Protein AF-A0A0F8WXL2-F1 (afdb_monomer_lite)

Foldseek 3Di:
DDVVVVVCVLPVVDPDLQQQQLWDDDPPPWFDPQADSVLSSSQSSVLVVVQVVDDADDAADAQPQDLVNLLVLQLLQLDPLSVVVNQVVVSVRLEHEAEAARDPRNSGDAWTWDADPRGTYIYGRCPPFWSLSVQLRVQLVSQCSNPPVVVPPSSRNPCPVPDDPVVVVVSSVSSNVSSCCSNQNPVLCVPQPCVVDPDLVSLVVSCVVSSHQSLNSQSVSCVVVVPVVPPVVRGVVHGNCVSVVVHDDDD

InterPro domains:
  IPR010359 IrrE N-terminal-like domain [PF06114] (99-216)

pLDDT: mean 78.63, std 20.95, range [30.41, 98.62]

Sequence (251 aa):
HNKTELLKTFFSSIGSPAEIVGMTRKSNYRSSPLTDRHALAAWATCVFKKAKKVKISKKYKHGTIDLKFMQEFAKLSAKEKSPILAQEHLKKYGIILVIEPHFSKTYLDGATILIIKDNPVIGLTLRYDRLDNFWFTLMHELGHIALHFDSGISLFYDEIEGIKTIDLDEKEREADTLAEEALLPKAKWEISPAKLVPSSMAANSLAQELGVHVAIIAGQIRHKGSKYIYLTKIVNKAKVKKYFPNEKWKK

Organism: NCBI:txid412755

Secondary structure (DSSP, 8-state):
--HHHHHHHHHHTSS-HHHHHTS---STT-B-TT--HHHHHHHHHHHHHHHHHS---S---TT---HHHHHHHHGGGGSTTHHHHHHHHHHTTT-EEEE-PPPTT--B-S-EEEEETTEEEEEE---S--HHHHHHHHHHHHHHHHHHSTTT----GGGTTT--HHHHHHHHHHHHHHHHHHHS-HHHHHT-HHHHS--HHHHHHHHHHHTS-HHHHHHHHHHHTT-TTTTHHHHHH--SGGG-TTS----

Radius of gyration: 18.45 Å; chains: 1; bounding box: 42×41×59 Å

Structure (mmCIF, N/CA/C/O backbone):
data_AF-A0A0F8WXL2-F1
#
_entry.id   AF-A0A0F8WXL2-F1
#
loop_
_atom_site.group_PDB
_atom_site.id
_atom_site.type_symbol
_atom_site.label_atom_id
_atom_site.label_alt_id
_atom_site.label_comp_id
_atom_site.label_asym_id
_atom_site.label_entity_id
_atom_site.label_seq_id
_atom_site.pdbx_PDB_ins_code
_atom_site.Cartn_x
_atom_site.Cartn_y
_atom_site.Cartn_z
_atom_site.occupancy
_atom_site.B_iso_or_equiv
_atom_site.auth_seq_id
_atom_site.auth_comp_id
_atom_site.auth_asym_id
_atom_site.auth_atom_id
_atom_site.pdbx_PDB_model_num
ATOM 1 N N . HIS A 1 1 ? 4.943 15.209 37.357 1.00 46.84 1 HIS A N 1
ATOM 2 C CA . HIS A 1 1 ? 3.798 14.401 36.881 1.00 46.84 1 HIS A CA 1
ATOM 3 C C . HIS A 1 1 ? 4.198 12.937 36.796 1.00 46.84 1 HIS A C 1
ATOM 5 O O . HIS A 1 1 ? 5.274 12.643 36.284 1.00 46.84 1 HIS A O 1
ATOM 11 N N . ASN A 1 2 ? 3.386 12.036 37.354 1.00 45.38 2 ASN A N 1
ATOM 12 C CA . ASN A 1 2 ? 3.728 10.625 37.510 1.00 45.38 2 ASN A CA 1
ATOM 13 C C . ASN A 1 2 ? 3.583 9.887 36.165 1.00 45.38 2 ASN A C 1
ATOM 15 O O . ASN A 1 2 ? 2.486 9.783 35.618 1.00 45.38 2 ASN A O 1
ATOM 19 N N . LYS A 1 3 ? 4.697 9.399 35.600 1.00 36.75 3 LYS A N 1
ATOM 20 C CA . LYS A 1 3 ? 4.728 8.708 34.294 1.00 36.75 3 LYS A CA 1
ATOM 21 C C . LYS A 1 3 ? 3.753 7.525 34.248 1.00 36.75 3 LYS A C 1
ATOM 23 O O . LYS A 1 3 ? 3.146 7.269 33.215 1.00 36.75 3 LYS A O 1
ATOM 28 N N . THR A 1 4 ? 3.559 6.853 35.378 1.00 37.03 4 THR A N 1
ATOM 29 C CA . THR A 1 4 ? 2.671 5.694 35.523 1.00 37.03 4 THR A CA 1
ATOM 30 C C . THR A 1 4 ? 1.196 6.067 35.389 1.00 37.03 4 THR A C 1
ATOM 32 O O . THR A 1 4 ? 0.413 5.306 34.832 1.00 37.03 4 THR A O 1
ATOM 35 N N . GLU A 1 5 ? 0.809 7.253 35.849 1.00 39.00 5 GLU A N 1
ATOM 36 C CA . GLU A 1 5 ? -0.567 7.752 35.779 1.00 39.00 5 GLU A CA 1
ATOM 37 C C . GLU A 1 5 ? -0.911 8.227 34.361 1.00 39.00 5 GLU A C 1
ATOM 39 O O . GLU A 1 5 ? -1.981 7.920 33.837 1.00 39.00 5 GLU A O 1
ATOM 44 N N . LEU A 1 6 ? 0.054 8.858 33.681 1.00 47.66 6 LEU A N 1
ATOM 45 C CA . LEU A 1 6 ? -0.022 9.180 32.253 1.00 47.66 6 LEU A CA 1
ATOM 46 C C . LEU A 1 6 ? -0.172 7.922 31.391 1.00 47.66 6 LEU A C 1
ATOM 48 O O . LEU A 1 6 ? -1.012 7.902 30.497 1.00 47.66 6 LEU A O 1
ATOM 52 N N . LEU A 1 7 ? 0.600 6.867 31.671 1.00 40.84 7 LEU A N 1
ATOM 53 C CA . LEU A 1 7 ? 0.487 5.588 30.966 1.00 40.84 7 LEU A CA 1
ATOM 54 C C . LEU A 1 7 ? -0.857 4.910 31.250 1.00 40.84 7 LEU A C 1
ATOM 56 O O . LEU A 1 7 ? -1.532 4.503 30.309 1.00 40.84 7 LEU A O 1
ATOM 60 N N . LYS A 1 8 ? -1.300 4.863 32.513 1.00 41.72 8 LYS A N 1
ATOM 61 C CA . LYS A 1 8 ? -2.623 4.331 32.876 1.00 41.72 8 LYS A CA 1
ATOM 62 C C . LYS A 1 8 ? -3.750 5.077 32.170 1.00 41.72 8 LYS A C 1
ATOM 64 O O . LYS A 1 8 ? -4.620 4.432 31.610 1.00 41.72 8 LYS A O 1
ATOM 69 N N . THR A 1 9 ? -3.696 6.405 32.113 1.00 49.75 9 THR A N 1
ATOM 70 C CA . THR A 1 9 ? -4.688 7.239 31.408 1.00 49.75 9 THR A CA 1
ATOM 71 C C . THR A 1 9 ? -4.623 7.047 29.892 1.00 49.75 9 THR A C 1
ATOM 73 O O . THR A 1 9 ? -5.630 7.066 29.187 1.00 49.75 9 THR A O 1
ATOM 76 N N . PHE A 1 10 ? -3.416 6.863 29.358 1.00 48.47 10 PHE A N 1
ATOM 77 C CA . PHE A 1 10 ? -3.202 6.659 27.934 1.00 48.47 10 PHE A CA 1
ATOM 78 C C . PHE A 1 10 ? -3.778 5.320 27.459 1.00 48.47 10 PHE A C 1
ATOM 80 O O . PHE A 1 10 ? -4.416 5.303 26.401 1.00 48.47 10 PHE A O 1
ATOM 87 N N . PHE A 1 11 ? -3.594 4.258 28.253 1.00 45.19 11 PHE A N 1
ATOM 88 C CA . PHE A 1 11 ? -4.088 2.909 27.981 1.00 45.19 11 PHE A CA 1
ATOM 89 C C . PHE A 1 11 ? -5.531 2.668 28.449 1.00 45.19 11 PHE A C 1
ATOM 91 O O . PHE A 1 11 ? -6.207 1.890 27.805 1.00 45.19 11 PHE A O 1
ATOM 98 N N . SER A 1 12 ? -6.055 3.368 29.465 1.00 46.03 12 SER A N 1
ATOM 99 C CA . SER A 1 12 ? -7.440 3.186 29.956 1.00 46.03 12 SER A CA 1
ATOM 100 C C . SER A 1 12 ? -8.524 3.591 28.953 1.00 46.03 12 SER A C 1
ATOM 102 O O . SER A 1 12 ? -9.674 3.184 29.072 1.00 46.03 12 SER A O 1
ATOM 104 N N . SER A 1 13 ? -8.168 4.405 27.954 1.00 44.59 13 SER A N 1
ATOM 105 C CA . SER A 1 13 ? -9.056 4.791 26.844 1.00 44.59 13 SER A CA 1
ATOM 106 C C . SER A 1 13 ? -9.261 3.694 25.785 1.00 44.59 13 SER A C 1
ATOM 108 O O . SER A 1 13 ? -9.930 3.914 24.769 1.00 44.59 13 SER A O 1
ATOM 110 N N . ILE A 1 14 ? -8.635 2.544 26.007 1.00 46.44 14 ILE A N 1
ATOM 111 C CA . ILE A 1 14 ? -8.530 1.386 25.131 1.00 46.44 14 ILE A CA 1
ATOM 112 C C . ILE A 1 14 ? -8.744 0.186 26.057 1.00 46.44 14 ILE A C 1
ATOM 114 O O . ILE A 1 14 ? -8.495 0.295 27.258 1.00 46.44 14 ILE A O 1
ATOM 118 N N . GLY A 1 15 ? -9.247 -0.935 25.554 1.00 49.16 15 GLY A N 1
ATOM 119 C CA . GLY A 1 15 ? -9.216 -2.158 26.351 1.00 49.16 15 GLY A CA 1
ATOM 120 C C . GLY A 1 15 ? -7.772 -2.571 26.678 1.00 49.16 15 GLY A C 1
ATOM 121 O O . GLY A 1 15 ? -6.820 -1.804 26.493 1.00 49.16 15 GLY A O 1
ATOM 122 N N . SER A 1 16 ? -7.602 -3.767 27.234 1.00 40.03 16 SER A N 1
ATOM 123 C CA . SER A 1 16 ? -6.317 -4.263 27.740 1.00 40.03 16 SER A CA 1
ATOM 124 C C . SER A 1 16 ? -5.153 -3.962 26.769 1.00 40.03 16 SER A C 1
ATOM 126 O O . SER A 1 16 ? -5.279 -4.229 25.575 1.00 40.03 16 SER A O 1
ATOM 128 N N . PRO A 1 17 ? -3.982 -3.459 27.228 1.00 36.94 17 PRO A N 1
ATOM 129 C CA . PRO A 1 17 ? -2.797 -3.267 26.380 1.00 36.94 17 PRO A CA 1
ATOM 130 C C . PRO A 1 17 ? -2.402 -4.512 25.573 1.00 36.94 17 PRO A C 1
ATOM 132 O O . PRO A 1 17 ? -1.747 -4.392 24.541 1.00 36.94 17 PRO A O 1
ATOM 135 N N . ALA A 1 18 ? -2.814 -5.694 26.033 1.00 35.00 18 ALA A N 1
ATOM 136 C CA . ALA A 1 18 ? -2.635 -6.961 25.351 1.00 35.00 18 ALA A CA 1
ATOM 137 C C . ALA A 1 18 ? -3.436 -7.033 24.032 1.00 35.00 18 ALA A C 1
ATOM 139 O O . ALA A 1 18 ? -2.887 -7.459 23.020 1.00 35.00 18 ALA A O 1
ATOM 140 N N . GLU A 1 19 ? -4.657 -6.488 23.990 1.00 35.44 19 GLU A N 1
ATOM 141 C CA . GLU A 1 19 ? -5.532 -6.420 22.802 1.00 35.44 19 GLU A CA 1
ATOM 142 C C . GLU A 1 19 ? -4.897 -5.647 21.630 1.00 35.44 19 GLU A C 1
ATOM 144 O O . GLU A 1 19 ? -5.261 -5.850 20.477 1.00 35.44 19 GLU A O 1
ATOM 149 N N . ILE A 1 20 ? -3.925 -4.774 21.917 1.00 37.66 20 ILE A N 1
ATOM 150 C CA . ILE A 1 20 ? -3.222 -3.933 20.936 1.00 37.66 20 ILE A CA 1
ATOM 151 C C . ILE A 1 20 ? -1.921 -4.601 20.437 1.00 37.66 20 ILE A C 1
ATOM 153 O O . ILE A 1 20 ? -1.436 -4.312 19.344 1.00 37.66 20 ILE A O 1
ATOM 157 N N . VAL A 1 21 ? -1.319 -5.483 21.244 1.00 35.31 21 VAL A N 1
ATOM 158 C CA . VAL A 1 21 ? 0.046 -6.020 21.046 1.00 35.31 21 VAL A CA 1
ATOM 159 C C . VAL A 1 21 ? 0.095 -7.236 20.111 1.00 35.31 21 VAL A C 1
ATOM 161 O O . VAL A 1 21 ? 1.177 -7.595 19.646 1.00 35.31 21 VAL A O 1
ATOM 164 N N . GLY A 1 22 ? -1.042 -7.862 19.795 1.00 35.78 22 GLY A N 1
ATOM 165 C CA . GLY A 1 22 ? -1.096 -9.046 18.925 1.00 35.78 22 GLY A CA 1
ATOM 166 C C . GLY A 1 22 ? -0.798 -8.788 17.439 1.00 35.78 22 GLY A C 1
ATOM 167 O O . GLY A 1 22 ? -0.648 -9.734 16.677 1.00 35.78 22 GLY A O 1
ATOM 168 N N . MET A 1 23 ? -0.666 -7.528 17.014 1.00 44.28 23 MET A N 1
ATOM 169 C CA . MET A 1 23 ? -0.898 -7.133 15.617 1.00 44.28 23 MET A CA 1
ATOM 170 C C . MET A 1 23 ? 0.343 -6.796 14.781 1.00 44.28 23 MET A C 1
ATOM 172 O O . MET A 1 23 ? 0.226 -6.069 13.797 1.00 44.28 23 MET A O 1
ATOM 176 N N . THR A 1 24 ? 1.536 -7.285 15.132 1.00 42.41 24 THR A N 1
ATOM 177 C CA . THR A 1 24 ? 2.716 -7.049 14.278 1.00 42.41 24 THR A CA 1
ATOM 178 C C . THR A 1 24 ? 3.652 -8.238 14.216 1.00 42.41 24 THR A C 1
ATOM 180 O O . THR A 1 24 ? 4.388 -8.475 15.179 1.00 42.41 24 THR A O 1
ATOM 183 N N . ARG A 1 25 ? 3.718 -8.931 13.074 1.00 45.97 25 ARG A N 1
ATOM 184 C CA . ARG A 1 25 ? 4.862 -9.792 12.750 1.00 45.97 25 ARG A CA 1
ATOM 185 C C . ARG A 1 25 ? 5.145 -9.875 11.252 1.00 45.97 25 ARG A C 1
ATOM 187 O O . ARG A 1 25 ? 4.247 -10.043 10.454 1.00 45.97 25 ARG A O 1
ATOM 194 N N . LYS A 1 26 ? 6.450 -9.789 10.971 1.00 39.19 26 LYS A N 1
ATOM 195 C CA . LYS A 1 26 ? 7.233 -10.389 9.880 1.00 39.19 26 LYS A CA 1
ATOM 196 C C . LYS A 1 26 ? 6.525 -10.670 8.539 1.00 39.19 26 LYS A C 1
ATOM 198 O O . LYS A 1 26 ? 6.458 -11.821 8.128 1.00 39.19 26 LYS A O 1
ATOM 203 N N . SER A 1 27 ? 6.339 -9.629 7.731 1.00 36.56 27 SER A N 1
ATOM 204 C CA . SER A 1 27 ? 6.769 -9.771 6.335 1.00 36.56 27 SER A CA 1
ATOM 205 C C . SER A 1 27 ? 8.297 -9.901 6.340 1.00 36.56 27 SER A C 1
ATOM 207 O O . SER A 1 27 ? 8.955 -9.360 7.242 1.00 36.56 27 SER A O 1
ATOM 209 N N . ASN A 1 28 ? 8.884 -10.635 5.393 1.00 32.62 28 ASN A N 1
ATOM 210 C CA . ASN A 1 28 ? 10.293 -11.085 5.355 1.00 32.62 28 ASN A CA 1
ATOM 211 C C . ASN A 1 28 ? 11.388 -9.989 5.433 1.00 32.62 28 ASN A C 1
ATOM 213 O O . ASN A 1 28 ? 12.565 -10.244 5.185 1.00 32.62 28 ASN A O 1
ATOM 217 N N . TYR A 1 29 ? 11.034 -8.762 5.808 1.00 34.72 29 TYR A N 1
ATOM 218 C CA . TYR A 1 29 ? 11.940 -7.647 5.997 1.00 34.72 29 TYR A CA 1
ATOM 219 C C . TYR A 1 29 ? 11.765 -6.892 7.345 1.00 34.72 29 TYR A C 1
ATOM 221 O O . TYR A 1 29 ? 12.591 -6.029 7.628 1.00 34.72 29 TYR A O 1
ATOM 229 N N . ARG A 1 30 ? 10.728 -7.107 8.188 1.00 49.19 30 ARG A N 1
ATOM 230 C CA . ARG A 1 30 ? 10.180 -5.934 8.930 1.00 49.19 30 ARG A CA 1
ATOM 231 C C . ARG A 1 30 ? 9.650 -6.034 10.375 1.00 49.19 30 ARG A C 1
ATOM 233 O O . ARG A 1 30 ? 8.838 -5.211 10.790 1.00 49.19 30 ARG A O 1
ATOM 240 N N . SER A 1 31 ? 10.227 -6.883 11.223 1.00 43.75 31 SER A N 1
ATOM 241 C CA . SER A 1 31 ? 10.299 -6.582 12.669 1.00 43.75 31 SER A CA 1
ATOM 242 C C . SER A 1 31 ? 11.574 -7.169 13.261 1.00 43.75 31 SER A C 1
ATOM 244 O O . SER A 1 31 ? 11.751 -8.390 13.263 1.00 43.75 31 SER A O 1
ATOM 246 N N . SER A 1 32 ? 12.469 -6.312 13.757 1.00 44.16 32 SER A N 1
ATOM 247 C CA . SER A 1 32 ? 13.659 -6.779 14.473 1.00 44.16 32 SER A CA 1
ATOM 248 C C . SER A 1 32 ? 13.223 -7.529 15.739 1.00 44.16 32 SER A C 1
ATOM 250 O O . SER A 1 32 ? 12.288 -7.065 16.400 1.00 44.16 32 SER A O 1
ATOM 252 N N . PRO A 1 33 ? 13.909 -8.614 16.145 1.00 46.94 33 PRO A N 1
ATOM 253 C CA . PRO A 1 33 ? 13.752 -9.214 17.476 1.00 46.94 33 PRO A CA 1
ATOM 254 C C . PRO A 1 33 ? 13.880 -8.197 18.627 1.00 46.94 33 PRO A C 1
ATOM 256 O O . PRO A 1 33 ? 13.441 -8.460 19.739 1.00 46.94 33 PRO A O 1
ATOM 259 N N . LEU A 1 34 ? 14.453 -7.021 18.345 1.00 48.38 34 LEU A N 1
ATOM 260 C CA . LEU A 1 34 ? 14.638 -5.890 19.256 1.00 48.38 34 LEU A CA 1
ATOM 261 C C . LEU A 1 34 ? 13.425 -4.942 19.350 1.00 48.38 34 LEU A C 1
ATOM 263 O O . LEU A 1 34 ? 13.537 -3.874 19.950 1.00 48.38 34 LEU A O 1
ATOM 267 N N . THR A 1 35 ? 12.297 -5.266 18.712 1.00 56.88 35 THR A N 1
ATOM 268 C CA . THR A 1 35 ? 11.092 -4.421 18.728 1.00 56.88 35 THR A CA 1
ATOM 269 C C . THR A 1 35 ? 10.490 -4.372 20.131 1.00 56.88 35 THR A C 1
ATOM 271 O O . THR A 1 35 ? 10.023 -5.382 20.656 1.00 56.88 35 THR A O 1
ATOM 274 N N . ASP A 1 36 ? 10.468 -3.181 20.731 1.00 63.94 36 ASP A N 1
ATOM 275 C CA . ASP A 1 36 ? 9.830 -2.953 22.027 1.00 63.94 36 ASP A CA 1
ATOM 276 C C . ASP A 1 36 ? 8.296 -3.055 21.896 1.00 63.94 36 ASP A C 1
ATOM 278 O O . ASP A 1 36 ? 7.648 -2.238 21.230 1.00 63.94 36 ASP A O 1
ATOM 282 N N . ARG A 1 37 ? 7.709 -4.064 22.557 1.00 62.81 37 ARG A N 1
ATOM 283 C CA . ARG A 1 37 ? 6.263 -4.353 22.530 1.00 62.81 37 ARG A CA 1
ATOM 284 C C . ARG A 1 37 ? 5.422 -3.216 23.119 1.00 62.81 37 ARG A C 1
ATOM 286 O O . ARG A 1 37 ? 4.303 -2.993 22.664 1.00 62.81 37 ARG A O 1
ATOM 293 N N . HIS A 1 38 ? 5.943 -2.466 24.087 1.00 67.50 38 HIS A N 1
ATOM 294 C CA . HIS A 1 38 ? 5.243 -1.317 24.662 1.00 67.50 38 HIS A CA 1
ATOM 295 C C . HIS A 1 38 ? 5.252 -0.126 23.709 1.00 67.50 38 HIS A C 1
ATOM 297 O O . HIS A 1 38 ? 4.239 0.558 23.556 1.00 67.50 38 HIS A O 1
ATOM 303 N N . ALA A 1 39 ? 6.381 0.111 23.039 1.00 70.06 39 ALA A N 1
ATOM 304 C CA . ALA A 1 39 ? 6.485 1.169 22.041 1.00 70.06 39 ALA A CA 1
ATOM 305 C C . ALA A 1 39 ? 5.547 0.903 20.849 1.00 70.06 39 ALA A C 1
ATOM 307 O O . ALA A 1 39 ? 4.927 1.829 20.324 1.00 70.06 39 ALA A O 1
ATOM 308 N N . LEU A 1 40 ? 5.392 -0.367 20.474 1.00 68.31 40 LEU A N 1
ATOM 309 C CA . LEU A 1 40 ? 4.413 -0.813 19.494 1.00 68.31 40 LEU A CA 1
ATOM 310 C C . LEU A 1 40 ? 2.966 -0.571 19.949 1.00 68.31 40 LEU A C 1
ATOM 312 O O . LEU A 1 40 ? 2.193 0.044 19.215 1.00 68.31 40 LEU A O 1
ATOM 316 N N . ALA A 1 41 ? 2.602 -1.018 21.156 1.00 70.94 41 ALA A N 1
ATOM 317 C CA . ALA A 1 41 ? 1.258 -0.815 21.700 1.00 70.94 41 ALA A CA 1
ATOM 318 C C . ALA A 1 41 ? 0.891 0.676 21.736 1.00 70.94 41 ALA A C 1
ATOM 320 O O . ALA A 1 41 ? -0.224 1.081 21.398 1.00 70.94 41 ALA A O 1
ATOM 321 N N . ALA A 1 42 ? 1.859 1.516 22.106 1.00 76.94 42 ALA A N 1
ATOM 322 C CA . ALA A 1 42 ? 1.694 2.959 22.116 1.00 76.94 42 ALA A CA 1
ATOM 323 C C . ALA A 1 42 ? 1.482 3.537 20.709 1.00 76.94 42 ALA A C 1
ATOM 325 O O . ALA A 1 42 ? 0.673 4.447 20.532 1.00 76.94 42 ALA A O 1
ATOM 326 N N . TRP A 1 43 ? 2.179 3.010 19.703 1.00 79.81 43 TRP A N 1
ATOM 327 C CA . TRP A 1 43 ? 2.011 3.436 18.317 1.00 79.81 43 TRP A CA 1
ATOM 328 C C . TRP A 1 43 ? 0.632 3.049 17.764 1.00 79.81 43 TRP A C 1
ATOM 330 O O . TRP A 1 43 ? -0.096 3.910 17.269 1.00 79.81 43 TRP A O 1
ATOM 340 N N . ALA A 1 44 ? 0.209 1.796 17.944 1.00 76.50 44 ALA A N 1
ATOM 341 C CA . ALA A 1 44 ? -1.116 1.332 17.528 1.00 76.50 44 ALA A CA 1
ATOM 342 C C . ALA A 1 44 ? -2.249 2.064 18.276 1.00 76.50 44 ALA A C 1
ATOM 344 O O . ALA A 1 44 ? -3.275 2.408 17.689 1.00 76.50 44 ALA A O 1
ATOM 345 N N . THR A 1 45 ? -2.029 2.437 19.540 1.00 77.06 45 THR A N 1
ATOM 346 C CA . THR A 1 45 ? -2.922 3.347 20.272 1.00 77.06 45 THR A CA 1
ATOM 347 C C . THR A 1 45 ? -3.092 4.695 19.563 1.00 77.06 45 THR A C 1
ATOM 349 O O . THR A 1 45 ? -4.206 5.217 19.475 1.00 77.06 45 THR A O 1
ATOM 352 N N . CYS A 1 46 ? -2.004 5.301 19.080 1.00 85.06 46 CYS A N 1
ATOM 353 C CA . CYS A 1 46 ? -2.080 6.568 18.354 1.00 85.06 46 CYS A CA 1
ATOM 354 C C . CYS A 1 46 ? -2.860 6.413 17.044 1.00 85.06 46 CYS A C 1
ATOM 356 O O . CYS A 1 46 ? -3.731 7.242 16.760 1.00 85.06 46 CYS A O 1
ATOM 358 N N . VAL A 1 47 ? -2.630 5.317 16.313 1.00 85.12 47 VAL A N 1
ATOM 359 C CA . VAL A 1 47 ? -3.412 4.949 15.123 1.00 85.12 47 VAL A CA 1
ATOM 360 C C . VAL A 1 47 ? -4.901 4.855 15.467 1.00 85.12 47 VAL A C 1
ATOM 362 O O . VAL A 1 47 ? -5.718 5.527 14.838 1.00 85.12 47 VAL A O 1
ATOM 365 N N . PHE A 1 48 ? -5.260 4.114 16.517 1.00 83.56 48 PHE A N 1
ATOM 366 C CA . PHE A 1 48 ? -6.640 3.965 16.987 1.00 83.56 48 PHE A CA 1
ATOM 367 C C . PHE A 1 48 ? -7.281 5.312 17.357 1.00 83.56 48 PHE A C 1
ATOM 369 O O . PHE A 1 48 ? -8.382 5.638 16.906 1.00 83.56 48 PHE A O 1
ATOM 376 N N . LYS A 1 49 ? -6.580 6.149 18.133 1.00 86.94 49 LYS A N 1
ATOM 377 C CA . LYS A 1 49 ? -7.057 7.486 18.528 1.00 86.94 49 LYS A CA 1
ATOM 378 C C . LYS A 1 49 ? -7.277 8.397 17.320 1.00 86.94 49 LYS A C 1
ATOM 380 O O . LYS A 1 49 ? -8.237 9.169 17.318 1.00 86.94 49 LYS A O 1
ATOM 385 N N . LYS A 1 50 ? -6.421 8.320 16.296 1.00 91.38 50 LYS A N 1
ATOM 386 C CA . LYS A 1 50 ? -6.611 9.032 15.022 1.00 91.38 50 LYS A CA 1
ATOM 387 C C . LYS A 1 50 ? -7.806 8.482 14.248 1.00 91.38 50 LYS A C 1
ATOM 389 O O . LYS A 1 50 ? -8.646 9.266 13.815 1.00 91.38 50 LYS A O 1
ATOM 394 N N . ALA A 1 51 ? -7.932 7.162 14.145 1.00 89.19 51 ALA A N 1
ATOM 395 C CA . ALA A 1 51 ? -9.026 6.508 13.439 1.00 89.19 51 ALA A CA 1
ATOM 396 C C . ALA A 1 51 ? -10.400 6.865 14.028 1.00 89.19 51 ALA A C 1
ATOM 398 O O . ALA A 1 51 ? -11.309 7.200 13.275 1.00 89.19 51 ALA A O 1
ATOM 399 N N . LYS A 1 52 ? -10.543 6.932 15.362 1.00 88.69 52 LYS A N 1
ATOM 400 C CA . LYS A 1 52 ? -11.800 7.364 16.015 1.00 88.69 52 LYS A CA 1
ATOM 401 C C . LYS A 1 52 ? -12.241 8.784 15.652 1.00 88.69 52 LYS A C 1
ATOM 403 O O . LYS A 1 52 ? -13.425 9.093 15.762 1.00 88.69 52 LYS A O 1
ATOM 408 N N . LYS A 1 53 ? -11.313 9.659 15.252 1.00 91.31 53 LYS A N 1
ATOM 409 C CA . LYS A 1 53 ? -11.631 11.029 14.811 1.00 91.31 53 LYS A CA 1
ATOM 410 C C . LYS A 1 53 ? -12.125 11.069 13.363 1.00 91.31 53 LYS A C 1
ATOM 412 O O . LYS A 1 53 ? -12.711 12.067 12.946 1.00 91.31 53 LYS A O 1
ATOM 417 N N . VAL A 1 54 ? -11.903 10.006 12.589 1.00 90.69 54 VAL A N 1
ATOM 418 C CA . VAL A 1 54 ? -12.375 9.911 11.209 1.00 90.69 54 VAL A CA 1
ATOM 419 C C . VAL A 1 54 ? -13.862 9.571 11.217 1.00 90.69 54 VAL A C 1
ATOM 421 O O . VAL A 1 54 ? -14.271 8.476 11.587 1.00 90.69 54 VAL A O 1
ATOM 424 N N . LYS A 1 5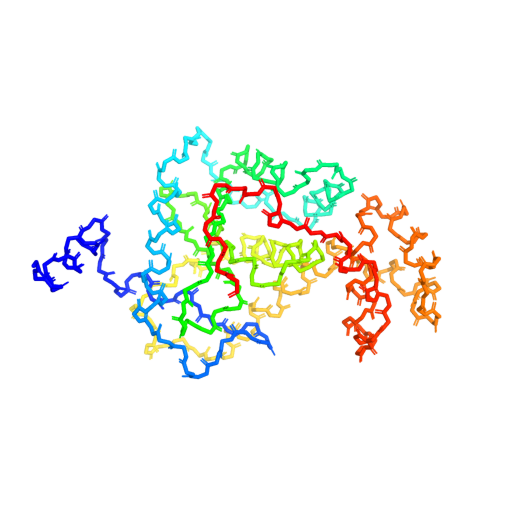5 ? -14.693 10.516 10.768 1.00 89.06 55 LYS A N 1
ATOM 425 C CA . LYS A 1 55 ? -16.129 10.276 10.576 1.00 89.06 55 LYS A CA 1
ATOM 426 C C . LYS A 1 55 ? -16.336 9.306 9.420 1.00 89.06 55 LYS A C 1
ATOM 428 O O . LYS A 1 55 ? -16.084 9.695 8.279 1.00 89.06 55 LYS A O 1
ATOM 433 N N . ILE A 1 56 ? -16.805 8.095 9.699 1.00 87.25 56 ILE A N 1
ATOM 434 C CA . ILE A 1 56 ? -17.167 7.095 8.695 1.00 87.25 56 ILE A CA 1
ATOM 435 C C . ILE A 1 56 ? -18.660 6.783 8.802 1.00 87.25 56 ILE A C 1
ATOM 437 O O . ILE A 1 56 ? -19.174 6.578 9.897 1.00 87.25 56 ILE A O 1
ATOM 441 N N . SER A 1 57 ? -19.362 6.823 7.671 1.00 82.12 57 SER A N 1
ATOM 442 C CA . SER A 1 57 ? -20.807 6.564 7.602 1.00 82.12 57 SER A CA 1
ATOM 443 C C . SER A 1 57 ? -21.137 5.181 7.050 1.00 82.12 57 SER A C 1
ATOM 445 O O . SER A 1 57 ? -22.248 4.698 7.243 1.00 82.12 57 SER A O 1
ATOM 447 N N . LYS A 1 58 ? -20.187 4.540 6.363 1.00 89.69 58 LYS A N 1
ATOM 448 C CA . LYS A 1 58 ? -20.381 3.242 5.724 1.00 89.69 58 LYS A CA 1
ATOM 449 C C . LYS A 1 58 ? -19.680 2.153 6.521 1.00 89.69 58 LYS A C 1
ATOM 451 O O . LYS A 1 58 ? -18.505 2.301 6.846 1.00 89.69 58 LYS A O 1
ATOM 456 N N . LYS A 1 59 ? -20.402 1.068 6.788 1.00 91.44 59 LYS A N 1
ATOM 457 C CA . LYS A 1 59 ? -19.840 -0.169 7.329 1.00 91.44 59 LYS A CA 1
ATOM 458 C C . LYS A 1 59 ? -19.071 -0.903 6.229 1.00 91.44 59 LYS A C 1
ATOM 460 O O . LYS A 1 59 ? -19.561 -0.986 5.099 1.00 91.44 59 LYS A O 1
ATOM 465 N N . TYR A 1 60 ? -17.892 -1.424 6.549 1.00 92.62 60 TYR A N 1
ATOM 466 C CA . TYR A 1 60 ? -17.172 -2.321 5.656 1.00 92.62 60 TYR A CA 1
ATOM 467 C C . TYR A 1 60 ? -18.000 -3.583 5.391 1.00 92.62 60 TYR A C 1
ATOM 469 O O . TYR A 1 60 ? -18.638 -4.132 6.290 1.00 92.62 60 TYR A O 1
ATOM 477 N N . LYS A 1 61 ? -18.015 -4.024 4.132 1.00 92.62 61 LYS A N 1
ATOM 478 C CA . LYS A 1 61 ? -18.671 -5.262 3.712 1.00 92.62 61 LYS A CA 1
ATOM 479 C C . LYS A 1 61 ? -17.584 -6.243 3.289 1.00 92.62 61 LYS A C 1
ATOM 481 O O . LYS A 1 61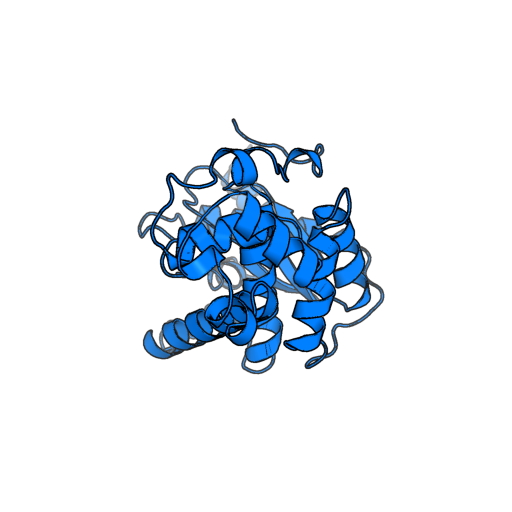 ? -16.847 -5.947 2.347 1.00 92.62 61 LYS A O 1
ATOM 486 N N . HIS A 1 62 ? -17.504 -7.392 3.952 1.00 89.31 62 HIS A N 1
ATOM 487 C CA . HIS A 1 62 ? -16.566 -8.445 3.572 1.00 89.31 62 HIS A CA 1
ATOM 488 C C . HIS A 1 62 ? -16.744 -8.850 2.094 1.00 89.31 62 HIS A C 1
ATOM 490 O O . HIS A 1 62 ? -17.845 -8.756 1.543 1.00 89.31 62 HIS A O 1
ATOM 496 N N . GLY A 1 63 ? -15.640 -9.202 1.431 1.00 90.00 63 GLY A N 1
ATOM 497 C CA . GLY A 1 63 ? -15.599 -9.478 -0.009 1.00 90.00 63 GLY A CA 1
ATOM 498 C C . GLY A 1 63 ? -15.663 -8.237 -0.910 1.00 90.00 63 GLY A C 1
ATOM 499 O O . GLY A 1 63 ? -15.686 -8.368 -2.127 1.00 90.00 63 GLY A O 1
ATOM 500 N N . THR A 1 64 ? -15.688 -7.018 -0.353 1.00 94.12 64 THR A N 1
ATOM 501 C CA . THR A 1 64 ? -15.598 -5.782 -1.163 1.00 94.12 64 THR A CA 1
ATOM 502 C C . THR A 1 64 ? -14.216 -5.597 -1.788 1.00 94.12 64 THR A C 1
ATOM 504 O O . THR A 1 64 ? -14.101 -4.976 -2.842 1.00 94.12 64 THR A O 1
ATOM 507 N N . ILE A 1 65 ? -13.170 -6.074 -1.109 1.00 95.94 65 ILE A N 1
ATOM 508 C CA . ILE A 1 65 ? -11.790 -5.973 -1.582 1.00 95.94 65 ILE A CA 1
ATOM 509 C C . ILE A 1 65 ? -11.431 -7.309 -2.213 1.00 95.94 65 ILE A C 1
ATOM 511 O O . ILE A 1 65 ? -11.422 -8.329 -1.532 1.00 95.94 65 ILE A O 1
ATOM 515 N N . ASP A 1 66 ? -11.145 -7.277 -3.506 1.00 97.19 66 ASP A N 1
ATOM 516 C CA . ASP A 1 66 ? -10.639 -8.392 -4.294 1.00 97.19 66 ASP A CA 1
ATOM 517 C C . ASP A 1 66 ? -9.494 -7.905 -5.204 1.00 97.19 66 ASP A C 1
ATOM 519 O O . ASP A 1 66 ? -9.148 -6.716 -5.226 1.00 97.19 66 ASP A O 1
ATOM 523 N N . LEU A 1 67 ? -8.896 -8.815 -5.980 1.00 98.19 67 LEU A N 1
ATOM 524 C CA . LEU A 1 67 ? -7.813 -8.471 -6.906 1.00 98.19 67 LEU A CA 1
ATOM 525 C C . LEU A 1 67 ? -8.219 -7.360 -7.889 1.00 98.19 67 LEU A C 1
ATOM 527 O O . LEU A 1 67 ? -7.438 -6.446 -8.150 1.00 98.19 67 LEU A O 1
ATOM 531 N N . LYS A 1 68 ? -9.446 -7.411 -8.419 1.00 98.38 68 LYS A N 1
ATOM 532 C CA . LYS A 1 68 ? -9.933 -6.443 -9.407 1.00 98.38 68 LYS A CA 1
ATOM 533 C C . LYS A 1 68 ? -10.053 -5.050 -8.794 1.00 98.38 68 LYS A C 1
ATOM 535 O O . LYS A 1 68 ? -9.609 -4.071 -9.394 1.00 98.38 68 LYS A O 1
ATOM 540 N N . PHE A 1 69 ? -10.612 -4.957 -7.590 1.00 98.50 69 PHE A N 1
ATOM 541 C CA . PHE A 1 69 ? -10.656 -3.729 -6.812 1.00 98.50 69 PHE A CA 1
ATOM 542 C C . PHE A 1 69 ? -9.247 -3.179 -6.610 1.00 98.50 69 PHE A C 1
ATOM 544 O O . PHE A 1 69 ? -9.010 -2.003 -6.874 1.00 98.50 69 PHE A O 1
ATOM 551 N N . MET A 1 70 ? -8.304 -4.020 -6.175 1.00 98.62 70 MET A N 1
ATOM 552 C CA . MET A 1 70 ? -6.931 -3.594 -5.901 1.00 98.62 70 MET A CA 1
ATOM 553 C C . MET A 1 70 ? -6.216 -3.108 -7.170 1.00 98.62 70 MET A C 1
ATOM 555 O O . MET A 1 70 ? -5.530 -2.090 -7.117 1.00 98.62 70 MET A O 1
ATOM 559 N N . GLN A 1 71 ? -6.425 -3.749 -8.322 1.00 98.50 71 GLN A N 1
ATOM 560 C CA . GLN A 1 71 ? -5.878 -3.299 -9.610 1.00 98.50 71 GLN A CA 1
ATOM 561 C C . GLN A 1 71 ? -6.436 -1.934 -10.035 1.00 98.50 71 GLN A C 1
ATOM 563 O O . GLN A 1 71 ? -5.679 -1.051 -10.439 1.00 98.50 71 GLN A O 1
ATOM 568 N N . GLU A 1 72 ? -7.747 -1.710 -9.907 1.00 98.44 72 GLU A N 1
ATOM 569 C CA . GLU A 1 72 ? -8.339 -0.396 -10.194 1.00 98.44 72 GLU A CA 1
ATOM 570 C C . GLU A 1 72 ? -7.886 0.667 -9.185 1.00 98.44 72 GLU A C 1
ATOM 572 O O . GLU A 1 72 ? -7.562 1.799 -9.553 1.00 98.44 72 GLU A O 1
ATOM 577 N N . PHE A 1 73 ? -7.789 0.295 -7.910 1.00 98.56 73 PHE A N 1
ATOM 578 C CA . PHE A 1 73 ? -7.299 1.158 -6.844 1.00 98.56 73 PHE A CA 1
ATOM 579 C C . PHE A 1 73 ? -5.835 1.566 -7.069 1.00 98.56 73 PHE A C 1
ATOM 581 O O . PHE A 1 73 ? -5.488 2.731 -6.859 1.00 98.56 73 PHE A O 1
ATOM 588 N N . ALA A 1 74 ? -4.990 0.664 -7.586 1.00 98.44 74 ALA A N 1
ATOM 589 C CA . ALA A 1 74 ? -3.589 0.935 -7.916 1.00 98.44 74 ALA A CA 1
ATOM 590 C C . ALA A 1 74 ? -3.432 2.097 -8.903 1.00 98.44 74 ALA A C 1
ATOM 592 O O . ALA A 1 74 ? -2.466 2.860 -8.812 1.00 98.44 74 ALA A O 1
ATOM 593 N N . LYS A 1 75 ? -4.386 2.282 -9.824 1.00 98.50 75 LYS A N 1
ATOM 594 C CA . LYS A 1 75 ? -4.347 3.355 -10.832 1.00 98.50 75 LYS A CA 1
ATOM 595 C C . LYS A 1 75 ? -4.443 4.751 -10.221 1.00 98.50 75 LYS A C 1
ATOM 597 O O . LYS A 1 75 ? -3.958 5.722 -10.806 1.00 98.50 75 LYS A O 1
ATOM 602 N N . LEU A 1 76 ? -4.991 4.883 -9.007 1.00 98.31 76 LEU A N 1
ATOM 603 C CA . LEU A 1 76 ? -4.951 6.152 -8.271 1.00 98.31 76 LEU A CA 1
ATOM 604 C C . LEU A 1 76 ? -3.519 6.621 -8.016 1.00 98.31 76 LEU A C 1
ATOM 606 O O . LEU A 1 76 ? -3.298 7.826 -7.913 1.00 98.31 76 LEU A O 1
ATOM 610 N N . SER A 1 77 ? -2.543 5.710 -7.963 1.00 98.38 77 SER A N 1
ATOM 611 C CA . SER A 1 77 ? -1.135 6.055 -7.762 1.00 98.38 77 SER A CA 1
ATOM 612 C C . SER A 1 77 ? -0.607 7.068 -8.777 1.00 98.38 77 SER A C 1
ATOM 614 O O . SER A 1 77 ? 0.213 7.907 -8.401 1.00 98.38 77 SER A O 1
ATOM 616 N N . ALA A 1 78 ? -1.097 7.025 -10.023 1.00 97.75 78 ALA A N 1
ATOM 617 C CA . ALA A 1 78 ? -0.696 7.916 -11.108 1.00 97.75 78 ALA A CA 1
ATOM 618 C C . ALA A 1 78 ? -1.218 9.355 -10.944 1.00 97.75 78 ALA A C 1
ATOM 620 O O . ALA A 1 78 ? -0.739 10.265 -11.620 1.00 97.75 78 ALA A O 1
ATOM 621 N N . LYS A 1 79 ? -2.201 9.580 -10.064 1.00 97.44 79 LYS A N 1
ATOM 622 C CA . LYS A 1 79 ? -2.767 10.907 -9.802 1.00 97.44 79 LYS A CA 1
ATOM 623 C C . LYS A 1 79 ? -1.867 11.722 -8.876 1.00 97.44 79 LYS A C 1
ATOM 625 O O . LYS A 1 79 ? -1.128 11.195 -8.042 1.00 97.44 79 LYS A O 1
ATOM 630 N N . GLU A 1 80 ? -1.970 13.042 -8.979 1.00 92.06 80 GLU A N 1
ATOM 631 C CA . GLU A 1 80 ? -1.364 13.924 -7.988 1.00 92.06 80 GLU A CA 1
ATOM 632 C C . GLU A 1 80 ? -2.024 13.710 -6.616 1.00 92.06 80 GLU A C 1
ATOM 634 O O . GLU A 1 80 ? -3.214 13.416 -6.533 1.00 92.06 80 GLU A O 1
ATOM 639 N N . LYS A 1 81 ? -1.257 13.851 -5.527 1.00 95.44 81 LYS A N 1
ATOM 640 C CA . LYS A 1 81 ? -1.747 13.664 -4.146 1.00 95.44 81 LYS A CA 1
ATOM 641 C C . LYS A 1 81 ? -2.362 12.276 -3.904 1.00 95.44 81 LYS A C 1
ATOM 643 O O . LYS A 1 81 ? -3.187 12.114 -3.007 1.00 95.44 81 LYS A O 1
ATOM 648 N N . SER A 1 82 ? -1.919 11.264 -4.656 1.00 97.25 82 SER A N 1
ATOM 649 C CA . SER A 1 82 ? -2.448 9.899 -4.589 1.00 97.25 82 SER A CA 1
ATOM 650 C C . SER A 1 82 ? -2.522 9.274 -3.184 1.00 97.25 82 SER A C 1
ATOM 652 O O . SER A 1 82 ? -3.493 8.562 -2.938 1.00 97.25 82 SER A O 1
ATOM 654 N N . PRO A 1 83 ? -1.634 9.577 -2.211 1.00 97.38 83 PRO A N 1
ATOM 655 C CA . PRO A 1 83 ? -1.796 9.093 -0.835 1.00 97.38 83 PRO A CA 1
ATOM 656 C C . PRO A 1 83 ? -3.042 9.630 -0.112 1.00 97.38 83 PRO A C 1
ATOM 658 O O . PRO A 1 83 ? -3.644 8.906 0.675 1.00 97.38 83 PRO A O 1
ATOM 661 N N . ILE A 1 84 ? -3.456 10.871 -0.389 1.00 97.25 84 ILE A N 1
ATOM 662 C CA . ILE A 1 84 ? -4.681 11.462 0.178 1.00 97.25 84 ILE A CA 1
ATOM 663 C C . ILE A 1 84 ? -5.910 10.884 -0.518 1.00 97.25 84 ILE A C 1
ATOM 665 O O . ILE A 1 84 ? -6.855 10.456 0.141 1.00 97.25 84 ILE A O 1
ATOM 669 N N . LEU A 1 85 ? -5.854 10.773 -1.849 1.00 97.94 85 LEU A N 1
ATOM 670 C CA . LEU A 1 85 ? -6.921 10.147 -2.631 1.00 97.94 85 LEU A CA 1
ATOM 671 C C . LEU A 1 85 ? -7.150 8.688 -2.212 1.00 97.94 85 LEU A C 1
ATOM 673 O O . LEU A 1 85 ? -8.291 8.236 -2.182 1.00 97.94 85 LEU A O 1
ATOM 677 N N . ALA A 1 86 ? -6.091 7.966 -1.837 1.00 97.88 86 ALA A N 1
ATOM 678 C CA . ALA A 1 86 ? -6.189 6.621 -1.282 1.00 97.88 86 ALA A CA 1
ATOM 679 C C . ALA A 1 86 ? -6.994 6.597 0.031 1.00 97.88 86 ALA A C 1
ATOM 681 O O . ALA A 1 86 ? -7.906 5.780 0.161 1.00 97.88 86 ALA A O 1
ATOM 682 N N . GLN A 1 87 ? -6.727 7.520 0.969 1.00 96.50 87 GLN A N 1
ATOM 683 C CA . GLN A 1 87 ? -7.512 7.634 2.209 1.00 96.50 87 GLN A CA 1
ATOM 684 C C . GLN A 1 87 ? -8.990 7.912 1.921 1.00 96.50 87 GLN A C 1
ATOM 686 O O . GLN A 1 87 ? -9.869 7.269 2.493 1.00 96.50 87 GLN A O 1
ATOM 691 N N . GLU A 1 88 ? -9.272 8.857 1.025 1.00 96.19 88 GLU A N 1
ATOM 692 C CA . GLU A 1 88 ? -10.639 9.234 0.661 1.00 96.19 88 GLU A CA 1
ATOM 693 C C . GLU A 1 88 ? -11.386 8.102 -0.044 1.00 96.19 88 GLU A C 1
ATOM 695 O O . GLU A 1 88 ? -12.570 7.885 0.215 1.00 96.19 88 GLU A O 1
ATOM 700 N N . HIS A 1 89 ? -10.708 7.376 -0.932 1.00 97.44 89 HIS A N 1
ATOM 701 C CA . HIS A 1 89 ? -11.304 6.284 -1.685 1.00 97.44 89 HIS A CA 1
ATOM 702 C C . HIS A 1 89 ? -11.638 5.102 -0.773 1.00 97.44 89 HIS A C 1
ATOM 704 O O . HIS A 1 89 ? -12.784 4.662 -0.767 1.00 97.44 89 HIS A O 1
ATOM 710 N N . LEU A 1 90 ? -10.696 4.646 0.058 1.00 97.00 90 LEU A N 1
ATOM 711 C CA . LEU A 1 90 ? -10.912 3.538 0.999 1.00 97.00 90 LEU A CA 1
ATOM 712 C C . LEU A 1 90 ? -12.021 3.839 2.013 1.00 97.00 90 LEU A C 1
ATOM 714 O O . LEU A 1 90 ? -12.852 2.979 2.318 1.00 97.00 90 LEU A O 1
ATOM 718 N N . LYS A 1 91 ? -12.127 5.100 2.444 1.00 95.50 91 LYS A N 1
ATOM 719 C CA . LYS A 1 91 ? -13.188 5.555 3.344 1.00 95.50 91 LYS A CA 1
ATOM 720 C C . LYS A 1 91 ? -14.594 5.333 2.773 1.00 95.50 91 LYS A C 1
ATOM 722 O O . LYS A 1 91 ? -15.515 5.033 3.532 1.00 95.50 91 LYS A O 1
ATOM 727 N N . LYS A 1 92 ? -14.771 5.414 1.446 1.00 95.19 92 LYS A N 1
ATOM 728 C CA . LYS A 1 92 ? -16.051 5.121 0.760 1.00 95.19 92 LYS A CA 1
ATOM 729 C C . LYS A 1 92 ? -16.453 3.645 0.831 1.00 95.19 92 LYS A C 1
ATOM 731 O O . LYS A 1 92 ? -17.589 3.313 0.490 1.00 95.19 92 LYS A O 1
ATOM 736 N N . TYR A 1 93 ? -15.548 2.773 1.264 1.00 95.56 93 TYR A N 1
ATOM 737 C CA . TYR A 1 93 ? -15.771 1.337 1.420 1.00 95.56 93 TYR A CA 1
ATOM 738 C C . TYR A 1 93 ? -15.755 0.882 2.877 1.00 95.56 93 TYR A C 1
ATOM 740 O O . TYR A 1 93 ? -15.849 -0.311 3.122 1.00 95.56 93 TYR A O 1
ATOM 748 N N . GLY A 1 94 ? -15.695 1.801 3.845 1.00 94.38 94 GLY A N 1
ATOM 749 C CA . GLY A 1 94 ? -15.647 1.418 5.257 1.00 94.38 94 GLY A CA 1
ATOM 750 C C . GLY A 1 94 ? -14.231 1.173 5.786 1.00 94.38 94 GLY A C 1
ATOM 751 O O . GLY A 1 94 ? -14.091 0.693 6.900 1.00 94.38 94 GLY A O 1
ATOM 752 N N . ILE A 1 95 ? -13.179 1.496 5.022 1.00 94.62 95 ILE A N 1
ATOM 753 C CA . ILE A 1 95 ? -11.783 1.280 5.430 1.00 94.62 95 ILE A CA 1
ATOM 754 C C . ILE A 1 95 ? -11.141 2.622 5.791 1.00 94.62 95 ILE A C 1
ATOM 756 O O . ILE A 1 95 ? -11.162 3.571 5.006 1.00 94.62 95 ILE A O 1
ATOM 760 N N . ILE A 1 96 ? -10.552 2.717 6.982 1.00 94.69 96 ILE A N 1
ATOM 761 C CA . ILE A 1 96 ? -9.892 3.932 7.468 1.00 94.69 96 ILE A CA 1
ATOM 762 C C . ILE A 1 96 ? -8.384 3.782 7.285 1.00 94.69 96 ILE A C 1
ATOM 764 O O . ILE A 1 96 ? -7.764 2.953 7.934 1.00 94.69 96 ILE A O 1
ATOM 768 N N . LEU A 1 97 ? -7.773 4.626 6.459 1.00 95.06 97 LEU A N 1
ATOM 769 C CA . LEU A 1 97 ? -6.317 4.693 6.333 1.00 95.06 97 LEU A CA 1
ATOM 770 C C . LEU A 1 97 ? -5.764 5.846 7.185 1.00 95.06 97 LEU A C 1
ATOM 772 O O . LEU A 1 97 ? -6.144 7.004 7.001 1.00 95.06 97 LEU A O 1
ATOM 776 N N . VAL A 1 98 ? -4.851 5.539 8.102 1.00 93.25 98 VAL A N 1
ATOM 777 C CA . VAL A 1 98 ? -4.194 6.469 9.027 1.00 93.25 98 VAL A CA 1
ATOM 778 C C . VAL A 1 98 ? -2.693 6.479 8.768 1.00 93.25 98 VAL A C 1
ATOM 780 O O . VAL A 1 98 ? -2.078 5.435 8.587 1.00 93.25 98 VAL A O 1
ATOM 783 N N . ILE A 1 99 ? -2.085 7.662 8.808 1.00 93.25 99 ILE A N 1
ATOM 784 C CA . ILE A 1 99 ? -0.630 7.811 8.823 1.00 93.25 99 ILE A CA 1
ATOM 785 C C . ILE A 1 99 ? -0.190 8.156 10.245 1.00 93.25 99 ILE A C 1
ATOM 787 O O . ILE A 1 99 ? -0.679 9.121 10.832 1.00 93.25 99 ILE A O 1
ATOM 791 N N . GLU A 1 100 ? 0.727 7.370 10.803 1.00 89.31 100 GLU A N 1
ATOM 792 C CA . GLU A 1 100 ? 1.325 7.606 12.121 1.00 89.31 100 GLU A CA 1
ATOM 793 C C . GLU A 1 100 ? 2.827 7.311 12.044 1.00 89.31 100 GLU A C 1
ATOM 795 O O . GLU A 1 100 ? 3.197 6.144 11.922 1.00 89.31 100 GLU A O 1
ATOM 800 N N . PRO A 1 101 ? 3.714 8.319 12.118 1.00 87.38 101 PRO A N 1
ATOM 801 C CA . PRO A 1 101 ? 5.156 8.097 12.081 1.00 87.38 101 PRO A CA 1
ATOM 802 C C . PRO A 1 101 ? 5.617 7.058 13.113 1.00 87.38 101 PRO A C 1
ATOM 804 O O . PRO A 1 101 ? 5.126 7.018 14.240 1.00 87.38 101 PRO A O 1
ATOM 807 N N . HIS A 1 102 ? 6.590 6.223 12.743 1.00 76.12 102 HIS A N 1
ATOM 808 C CA . HIS A 1 102 ? 7.166 5.253 13.677 1.00 76.12 102 HIS A CA 1
ATOM 809 C C . HIS A 1 102 ? 7.774 5.947 14.911 1.00 76.12 102 HIS A C 1
ATOM 811 O O . HIS A 1 102 ? 8.322 7.052 14.830 1.00 76.12 102 HIS A O 1
ATOM 817 N N . PHE A 1 103 ? 7.713 5.283 16.066 1.00 72.94 103 PHE A N 1
ATOM 818 C CA . PHE A 1 103 ? 8.387 5.760 17.271 1.00 72.94 103 PHE A CA 1
ATOM 819 C C . PHE A 1 103 ? 9.850 5.309 17.295 1.00 72.94 103 P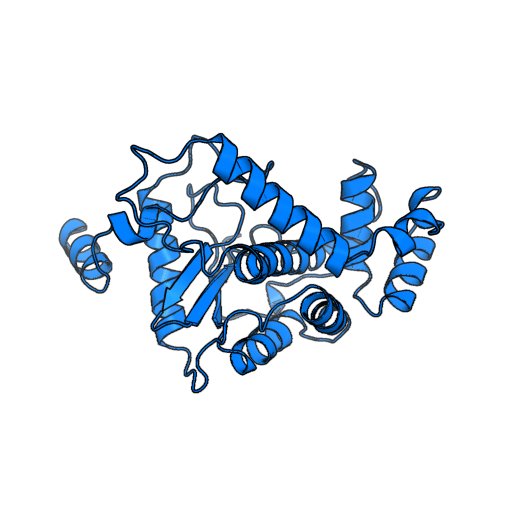HE A C 1
ATOM 821 O O . PHE A 1 103 ? 10.254 4.337 16.662 1.00 72.94 103 PHE A O 1
ATOM 828 N N . SER A 1 104 ? 10.682 6.027 18.047 1.00 61.62 104 SER A N 1
ATOM 829 C CA . SER A 1 104 ? 12.062 5.596 18.283 1.00 61.62 104 SER A CA 1
ATOM 830 C C . SER A 1 104 ? 12.056 4.223 18.958 1.00 61.62 104 SER A C 1
ATOM 832 O O . SER A 1 104 ? 11.315 4.043 19.921 1.00 61.62 104 SER A O 1
ATOM 834 N N . LYS A 1 105 ? 12.905 3.300 18.489 1.00 56.66 105 LYS A N 1
ATOM 835 C CA . LYS A 1 105 ? 13.056 1.923 19.007 1.00 56.66 105 LYS A CA 1
ATOM 836 C C . LYS A 1 105 ? 11.880 0.969 18.779 1.00 56.66 105 LYS A C 1
ATOM 838 O O . LYS A 1 105 ? 11.948 -0.167 19.233 1.00 56.66 105 LYS A O 1
ATOM 843 N N . THR A 1 106 ? 10.845 1.355 18.034 1.00 54.22 106 THR A N 1
ATOM 844 C CA . THR A 1 106 ? 9.864 0.348 17.614 1.00 54.22 106 THR A CA 1
ATOM 845 C C . THR A 1 106 ? 10.440 -0.597 16.571 1.00 54.22 106 THR A C 1
ATOM 847 O O . THR A 1 106 ? 9.862 -1.648 16.365 1.00 54.22 106 THR A O 1
ATOM 850 N N . TYR A 1 107 ? 11.537 -0.232 15.881 1.00 53.72 107 TYR A N 1
ATOM 851 C CA . TYR A 1 107 ? 12.063 -0.938 14.696 1.00 53.72 107 TYR A CA 1
ATOM 852 C C . TYR A 1 107 ? 10.957 -1.364 13.713 1.00 53.72 107 TYR A C 1
ATOM 854 O O . TYR A 1 107 ? 11.171 -2.239 12.873 1.00 53.72 107 TYR A O 1
ATOM 862 N N . LEU A 1 108 ? 9.792 -0.709 13.819 1.00 54.44 108 LEU A N 1
ATOM 863 C CA . LEU A 1 108 ? 8.591 -1.034 13.091 1.00 54.44 108 LEU A CA 1
ATOM 864 C C . LEU A 1 108 ? 8.818 -0.564 11.692 1.00 54.44 108 LEU A C 1
ATOM 866 O O . LEU A 1 108 ? 9.313 0.537 11.421 1.00 54.44 108 LEU A O 1
ATOM 870 N N . ASP A 1 109 ? 8.481 -1.458 10.805 1.00 51.88 109 ASP A N 1
ATOM 871 C CA . ASP A 1 109 ? 8.797 -1.295 9.425 1.00 51.88 109 ASP A CA 1
ATOM 872 C C . ASP A 1 109 ? 7.510 -1.633 8.682 1.00 51.88 109 ASP A C 1
ATOM 874 O O . ASP A 1 109 ? 7.422 -2.517 7.856 1.00 51.88 109 ASP A O 1
ATOM 878 N N . GLY A 1 110 ? 6.426 -0.956 9.033 1.00 61.44 110 GLY A N 1
ATOM 879 C CA . GLY A 1 110 ? 5.169 -1.223 8.359 1.00 61.44 110 GLY A CA 1
ATOM 880 C C . GLY A 1 110 ? 3.995 -1.135 9.280 1.00 61.44 110 GLY A C 1
ATOM 881 O O . GLY A 1 110 ? 4.088 -0.594 10.379 1.00 61.44 110 GLY A O 1
ATOM 882 N N . ALA A 1 111 ? 2.882 -1.510 8.697 1.00 60.94 111 ALA A N 1
ATOM 883 C CA . ALA A 1 111 ? 1.581 -1.039 9.052 1.00 60.94 111 ALA A CA 1
ATOM 884 C C . ALA A 1 111 ? 0.991 -1.754 10.269 1.00 60.94 111 ALA A C 1
ATOM 886 O O . ALA A 1 111 ? 1.642 -2.554 10.933 1.00 60.94 111 ALA A O 1
ATOM 887 N N . THR A 1 112 ? -0.272 -1.460 10.544 1.00 66.44 112 THR A N 1
ATOM 888 C CA . THR A 1 112 ? -1.144 -2.309 11.352 1.00 66.44 112 THR A CA 1
ATOM 889 C C . THR A 1 112 ? -2.541 -2.306 10.759 1.00 66.44 112 THR A C 1
ATOM 891 O O . THR A 1 112 ? -2.959 -1.285 10.205 1.00 66.44 112 THR A O 1
ATOM 894 N N . ILE A 1 113 ? -3.265 -3.410 10.923 1.00 64.81 113 ILE A N 1
ATOM 895 C CA . ILE A 1 113 ? -4.707 -3.473 10.708 1.00 64.81 113 ILE A CA 1
ATOM 896 C C . ILE A 1 113 ? -5.384 -3.609 12.068 1.00 64.81 113 ILE A C 1
ATOM 898 O O . ILE A 1 113 ? -5.130 -4.560 12.798 1.00 64.81 113 ILE A O 1
ATOM 902 N N . LEU A 1 114 ? -6.263 -2.665 12.397 1.00 67.81 114 LEU A N 1
ATOM 903 C CA . LEU A 1 114 ? -7.166 -2.738 13.546 1.00 67.81 114 LEU A CA 1
ATOM 904 C C . LEU A 1 114 ? -8.604 -2.871 13.040 1.00 67.81 114 LEU A C 1
ATOM 906 O O . LEU A 1 114 ? -8.914 -2.407 11.945 1.00 67.81 114 LEU A O 1
ATOM 910 N N . ILE A 1 115 ? -9.515 -3.394 13.859 1.00 70.19 115 ILE A N 1
ATOM 911 C CA . ILE A 1 115 ? -10.956 -3.333 13.585 1.00 70.19 115 ILE A CA 1
ATOM 912 C C . ILE A 1 115 ? -11.613 -2.373 14.581 1.00 70.19 115 ILE A C 1
ATOM 914 O O . ILE A 1 115 ? -11.480 -2.526 15.793 1.00 70.19 115 ILE A O 1
ATOM 918 N N . ILE A 1 116 ? -12.336 -1.365 14.084 1.00 66.06 116 ILE A N 1
ATOM 919 C CA . ILE A 1 116 ? -13.120 -0.439 14.915 1.00 66.06 116 ILE A CA 1
ATOM 920 C C . ILE A 1 116 ? -14.572 -0.467 14.457 1.00 66.06 116 ILE A C 1
ATOM 922 O O . ILE A 1 116 ? -14.886 0.047 13.384 1.00 66.06 116 ILE A O 1
ATOM 926 N N . LYS A 1 117 ? -15.474 -0.988 15.301 1.00 64.50 117 LYS A N 1
ATOM 927 C CA . LYS A 1 117 ? -16.916 -1.077 14.995 1.00 64.50 117 LYS A CA 1
ATOM 928 C C . LYS A 1 117 ? -17.153 -1.693 13.604 1.00 64.50 117 LYS A C 1
ATOM 930 O O . LYS A 1 117 ? -17.810 -1.080 12.764 1.00 64.50 117 LYS A O 1
ATOM 935 N N . ASP A 1 118 ? -16.531 -2.847 13.363 1.00 77.50 118 ASP A N 1
ATOM 936 C CA . ASP A 1 118 ? -16.575 -3.624 12.111 1.00 77.50 118 ASP A CA 1
ATOM 937 C C . ASP A 1 118 ? -15.878 -2.995 10.891 1.00 77.50 118 ASP A C 1
ATOM 939 O O . ASP A 1 118 ? -15.971 -3.522 9.786 1.00 77.50 118 ASP A O 1
ATOM 943 N N . ASN A 1 119 ? -15.177 -1.873 11.065 1.00 85.75 119 ASN A N 1
ATOM 944 C CA . ASN A 1 119 ? -14.438 -1.216 9.990 1.00 85.75 119 ASN A CA 1
ATOM 945 C C . ASN A 1 119 ? -12.931 -1.478 10.122 1.00 85.75 119 ASN A C 1
ATOM 947 O O . ASN A 1 119 ? -12.370 -1.171 11.182 1.00 85.75 119 ASN A O 1
ATOM 951 N N . PRO A 1 120 ? -12.259 -1.973 9.065 1.00 88.88 120 PRO A N 1
ATOM 952 C CA . PRO A 1 120 ? -10.809 -2.059 9.034 1.00 88.88 120 PRO A CA 1
ATOM 953 C C . PRO A 1 120 ? -10.156 -0.682 9.130 1.00 88.88 120 PRO A C 1
ATOM 955 O O . PRO A 1 120 ? -10.561 0.281 8.473 1.00 88.88 120 PRO A O 1
ATOM 958 N N . VAL A 1 121 ? -9.095 -0.606 9.917 1.00 86.94 121 VAL A N 1
ATOM 959 C CA . VAL A 1 121 ? -8.227 0.554 10.066 1.00 86.94 121 VAL A CA 1
ATOM 960 C C . VAL A 1 121 ? -6.823 0.139 9.686 1.00 86.94 121 VAL A C 1
ATOM 962 O O . VAL A 1 121 ? -6.210 -0.635 10.404 1.00 86.94 121 VAL A O 1
ATOM 965 N N . ILE A 1 122 ? -6.295 0.702 8.610 1.00 89.19 122 ILE A N 1
ATOM 966 C CA . ILE A 1 122 ? -4.910 0.520 8.191 1.00 89.19 122 ILE A CA 1
ATOM 967 C C . ILE A 1 122 ? -4.089 1.690 8.737 1.00 89.19 122 ILE A C 1
ATOM 969 O O . ILE A 1 122 ? -4.338 2.838 8.377 1.00 89.19 122 ILE A O 1
ATOM 973 N N . GLY A 1 123 ? -3.103 1.437 9.591 1.00 87.88 123 GLY A N 1
ATOM 974 C CA . GLY A 1 123 ? -2.130 2.436 10.040 1.00 87.88 123 GLY A CA 1
ATOM 975 C C . GLY A 1 123 ? -0.804 2.272 9.311 1.00 87.88 123 GLY A C 1
ATOM 976 O O . GLY A 1 123 ? -0.248 1.194 9.373 1.00 87.88 123 GLY A O 1
ATOM 977 N N . LEU A 1 124 ? -0.253 3.304 8.665 1.00 88.44 124 LEU A N 1
ATOM 978 C CA . LEU A 1 124 ? 1.053 3.248 7.986 1.00 88.44 124 LEU A CA 1
ATOM 979 C C . LEU A 1 124 ? 2.085 4.173 8.641 1.00 88.44 124 LEU A C 1
ATOM 981 O O . LEU A 1 124 ? 1.804 5.337 8.929 1.00 88.44 124 LEU A O 1
ATOM 985 N N . THR A 1 125 ? 3.323 3.688 8.779 1.00 83.44 125 THR A N 1
ATOM 986 C CA . THR A 1 125 ? 4.429 4.455 9.386 1.00 83.44 125 THR A CA 1
ATOM 987 C C . THR A 1 125 ? 5.138 5.428 8.450 1.00 83.44 125 THR A C 1
ATOM 989 O O . THR A 1 125 ? 5.795 6.366 8.910 1.00 83.44 125 THR A O 1
ATOM 992 N N . LEU A 1 126 ? 5.079 5.174 7.138 1.00 87.38 126 LEU A N 1
ATOM 993 C CA . LEU A 1 126 ? 5.906 5.830 6.116 1.00 87.38 126 LEU A CA 1
ATOM 994 C C . LEU A 1 126 ? 7.405 5.863 6.474 1.00 87.38 126 LEU A C 1
ATOM 996 O O . LEU A 1 126 ? 8.091 6.858 6.210 1.00 87.38 126 LEU A O 1
ATOM 1000 N N . ARG A 1 127 ? 7.928 4.786 7.088 1.00 81.81 127 ARG A N 1
ATOM 1001 C CA . ARG A 1 127 ? 9.355 4.678 7.445 1.00 81.81 127 ARG A CA 1
ATOM 1002 C C . ARG A 1 127 ? 10.256 4.999 6.253 1.00 81.81 127 ARG A C 1
ATOM 1004 O O . ARG A 1 127 ? 11.149 5.838 6.368 1.00 81.81 127 ARG A O 1
ATOM 1011 N N . TYR A 1 128 ? 9.949 4.424 5.094 1.00 85.69 128 TYR A N 1
ATOM 1012 C CA . TYR A 1 128 ? 10.551 4.820 3.827 1.00 85.69 128 TYR A CA 1
ATOM 1013 C C . TYR A 1 128 ? 9.667 5.847 3.127 1.00 85.69 128 TYR A C 1
ATOM 1015 O O . TYR A 1 128 ? 8.573 5.530 2.662 1.00 85.69 128 TYR A O 1
ATOM 1023 N N . ASP A 1 129 ? 10.168 7.078 3.014 1.00 92.00 129 ASP A N 1
ATOM 1024 C CA . ASP A 1 129 ? 9.507 8.142 2.257 1.00 92.00 129 ASP A CA 1
ATOM 1025 C C . ASP A 1 129 ? 9.697 7.926 0.751 1.00 92.00 129 ASP A C 1
ATOM 1027 O O . ASP A 1 129 ? 10.524 8.580 0.103 1.00 92.00 129 ASP A O 1
ATOM 1031 N N . ARG A 1 130 ? 8.991 6.929 0.216 1.00 93.19 130 ARG A N 1
ATOM 1032 C CA . ARG A 1 130 ? 8.942 6.605 -1.206 1.00 93.19 130 ARG A CA 1
ATOM 1033 C C . ARG A 1 130 ? 7.549 6.118 -1.591 1.00 93.19 130 ARG A C 1
ATOM 1035 O O . ARG A 1 130 ? 6.926 5.348 -0.858 1.00 93.19 130 ARG A O 1
ATOM 1042 N N . LEU A 1 131 ? 7.081 6.548 -2.757 1.00 96.69 131 LEU A N 1
ATOM 1043 C CA . LEU A 1 131 ? 5.754 6.211 -3.269 1.00 96.69 131 LEU A CA 1
ATOM 1044 C C . LEU A 1 131 ? 5.591 4.708 -3.538 1.00 96.69 131 LEU A C 1
ATOM 1046 O O . LEU A 1 131 ? 4.532 4.161 -3.255 1.00 96.69 131 LEU A O 1
ATOM 1050 N N . ASP A 1 132 ? 6.637 4.039 -4.029 1.00 95.50 132 ASP A N 1
ATOM 1051 C CA . ASP A 1 132 ? 6.629 2.591 -4.269 1.00 95.50 132 ASP A CA 1
ATOM 1052 C C . ASP A 1 132 ? 6.393 1.806 -2.975 1.00 95.50 132 ASP A C 1
ATOM 1054 O O . ASP A 1 132 ? 5.527 0.938 -2.928 1.00 95.50 132 ASP A O 1
ATOM 1058 N N . ASN A 1 133 ? 7.100 2.175 -1.902 1.00 92.38 133 ASN A N 1
ATOM 1059 C CA . ASN A 1 133 ? 6.931 1.541 -0.599 1.00 92.38 133 ASN A CA 1
ATOM 1060 C C . ASN A 1 133 ? 5.531 1.804 -0.029 1.00 92.38 133 ASN A C 1
ATOM 1062 O O . ASN A 1 133 ? 4.934 0.894 0.524 1.00 92.38 133 ASN A O 1
ATOM 1066 N N . PHE A 1 134 ? 5.010 3.031 -0.136 1.00 95.00 134 PHE A N 1
ATOM 1067 C CA . PHE A 1 134 ? 3.660 3.349 0.344 1.00 95.00 134 PHE A CA 1
ATOM 1068 C C . PHE A 1 134 ? 2.594 2.469 -0.312 1.00 95.00 134 PHE A C 1
ATOM 1070 O O . PHE A 1 134 ? 1.800 1.860 0.399 1.00 95.00 134 PHE A O 1
ATOM 1077 N N . TRP A 1 135 ? 2.592 2.391 -1.646 1.00 97.12 135 TRP A N 1
ATOM 1078 C CA . TRP A 1 135 ? 1.590 1.615 -2.375 1.00 97.12 135 TRP A CA 1
ATOM 1079 C C . TRP A 1 135 ? 1.750 0.116 -2.155 1.00 97.12 135 TRP A C 1
ATOM 1081 O O . TRP A 1 135 ? 0.743 -0.551 -1.969 1.00 97.12 135 TRP A O 1
ATOM 1091 N N . PHE A 1 136 ? 2.978 -0.409 -2.104 1.00 94.69 136 PHE A N 1
ATOM 1092 C CA . PHE A 1 136 ? 3.184 -1.825 -1.798 1.00 94.69 136 PHE A CA 1
ATOM 1093 C C . PHE A 1 136 ? 2.669 -2.185 -0.403 1.00 94.69 136 PHE A C 1
ATOM 1095 O O . PHE A 1 136 ? 1.853 -3.090 -0.280 1.00 94.69 136 PHE A O 1
ATOM 1102 N N . THR A 1 137 ? 3.068 -1.435 0.632 1.00 91.38 137 THR A N 1
ATOM 1103 C CA . THR A 1 137 ? 2.586 -1.688 1.997 1.00 91.38 137 THR A CA 1
ATOM 1104 C C . THR A 1 137 ? 1.066 -1.562 2.072 1.00 91.38 137 THR A C 1
ATOM 1106 O O . THR A 1 137 ? 0.421 -2.429 2.634 1.00 91.38 137 THR A O 1
ATOM 1109 N N . LEU A 1 138 ? 0.464 -0.538 1.458 1.00 94.88 138 LEU A N 1
ATOM 1110 C CA . LEU A 1 138 ? -0.994 -0.399 1.456 1.00 94.88 138 LEU A CA 1
ATOM 1111 C C . LEU A 1 138 ? -1.704 -1.575 0.766 1.00 94.88 138 LEU A C 1
ATOM 1113 O O . LEU A 1 138 ? -2.721 -2.041 1.268 1.00 94.88 138 LEU A O 1
ATOM 1117 N N . MET A 1 139 ? -1.188 -2.046 -0.372 1.00 95.94 139 MET A N 1
ATOM 1118 C CA . MET A 1 139 ? -1.768 -3.195 -1.070 1.00 95.94 139 MET A CA 1
ATOM 1119 C C . MET A 1 139 ? -1.614 -4.490 -0.281 1.00 95.94 139 MET A C 1
ATOM 1121 O O . MET A 1 139 ? -2.538 -5.292 -0.288 1.00 95.94 139 MET A O 1
ATOM 1125 N N . HIS A 1 140 ? -0.501 -4.673 0.424 1.00 91.50 140 HIS A N 1
ATOM 1126 C CA . HIS A 1 140 ? -0.302 -5.809 1.320 1.00 91.50 140 HIS A CA 1
ATOM 1127 C C . HIS A 1 140 ? -1.373 -5.833 2.426 1.00 91.50 140 HIS A C 1
ATOM 1129 O O . HIS A 1 140 ? -2.071 -6.831 2.587 1.00 91.50 140 HIS A O 1
ATOM 1135 N N . GLU A 1 141 ? -1.624 -4.701 3.096 1.00 89.56 141 GLU A N 1
ATOM 1136 C CA . GLU A 1 141 ? -2.690 -4.627 4.111 1.00 89.56 141 GLU A CA 1
ATOM 1137 C C . GLU A 1 141 ? -4.091 -4.863 3.521 1.00 89.56 141 GLU A C 1
ATOM 1139 O O . GLU A 1 141 ? -4.950 -5.497 4.135 1.00 89.56 141 GLU A O 1
ATOM 1144 N N . LEU A 1 142 ? -4.343 -4.375 2.302 1.00 93.56 142 LEU A N 1
ATOM 1145 C CA . LEU A 1 142 ? -5.580 -4.690 1.584 1.00 93.56 142 LEU A CA 1
ATOM 1146 C C . LEU A 1 142 ? -5.674 -6.174 1.221 1.00 93.56 142 LEU A C 1
ATOM 1148 O O . LEU A 1 142 ? -6.779 -6.707 1.220 1.00 93.56 142 LEU A O 1
ATOM 1152 N N . GLY A 1 143 ? -4.547 -6.841 0.972 1.00 92.25 143 GLY A N 1
ATOM 1153 C CA . GLY A 1 143 ? -4.488 -8.279 0.753 1.00 92.25 143 GLY A CA 1
ATOM 1154 C C . GLY A 1 143 ? -4.920 -9.067 1.988 1.00 92.25 143 GLY A C 1
ATOM 1155 O O . GLY A 1 143 ? -5.757 -9.958 1.872 1.00 92.25 143 GLY A O 1
ATOM 1156 N N . HIS A 1 144 ? -4.475 -8.664 3.183 1.00 87.31 144 HIS A N 1
ATOM 1157 C CA . HIS A 1 144 ? -4.988 -9.241 4.431 1.00 87.31 144 HIS A CA 1
ATOM 1158 C C . HIS A 1 144 ? -6.494 -9.024 4.604 1.00 87.31 144 HIS A C 1
ATOM 1160 O O . HIS A 1 144 ? -7.203 -9.945 4.998 1.00 87.31 144 HIS A O 1
ATOM 1166 N N . ILE A 1 145 ? -7.008 -7.834 4.280 1.00 88.31 145 ILE A N 1
ATOM 1167 C CA . ILE A 1 145 ? -8.455 -7.569 4.326 1.00 88.31 145 ILE A CA 1
ATOM 1168 C C . ILE A 1 145 ? -9.216 -8.420 3.293 1.00 88.31 145 ILE A C 1
ATOM 1170 O O . ILE A 1 145 ? -10.323 -8.870 3.571 1.00 88.31 145 ILE A O 1
ATOM 1174 N N . ALA A 1 146 ? -8.653 -8.640 2.107 1.00 91.81 146 ALA A N 1
ATOM 1175 C CA . ALA A 1 146 ? -9.293 -9.429 1.058 1.00 91.81 146 ALA A CA 1
ATOM 1176 C C . ALA A 1 146 ? -9.367 -10.919 1.417 1.00 91.81 146 ALA A C 1
ATOM 1178 O O . ALA A 1 146 ? -10.410 -11.541 1.235 1.00 91.81 146 ALA A O 1
ATOM 1179 N N . LEU A 1 147 ? -8.269 -11.480 1.929 1.00 87.81 147 LEU A N 1
ATOM 1180 C CA . LEU A 1 147 ? -8.102 -12.926 2.084 1.00 87.81 147 LEU A CA 1
ATOM 1181 C C . LEU A 1 147 ? -8.398 -13.428 3.501 1.00 87.81 147 LEU A C 1
ATOM 1183 O O . LEU A 1 147 ? -8.831 -14.563 3.669 1.00 87.81 147 LEU A O 1
ATOM 1187 N N . HIS A 1 148 ? -8.177 -12.602 4.527 1.00 83.75 148 HIS A N 1
ATOM 1188 C CA . HIS A 1 148 ? -8.103 -13.075 5.916 1.00 83.75 148 HIS A CA 1
ATOM 1189 C C . HIS A 1 148 ? -9.117 -12.418 6.860 1.00 83.75 148 HIS A C 1
ATOM 1191 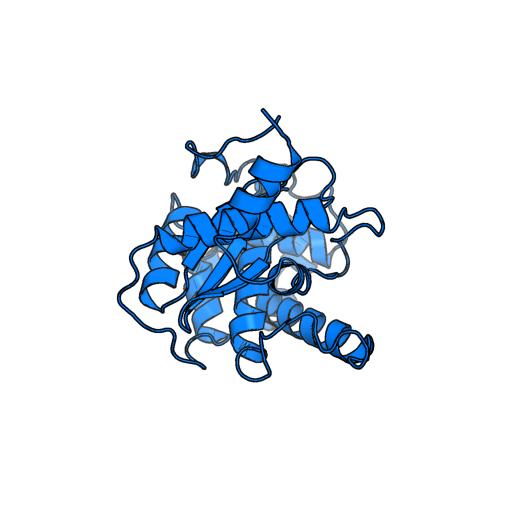O O . HIS A 1 148 ? -9.093 -12.711 8.052 1.00 83.75 148 HIS A O 1
ATOM 1197 N N . PHE A 1 149 ? -10.010 -11.551 6.363 1.00 80.00 149 PHE A N 1
ATOM 1198 C CA . PHE A 1 149 ? -10.946 -10.777 7.196 1.00 80.00 149 PHE A CA 1
ATOM 1199 C C . PHE A 1 149 ? -11.852 -11.630 8.094 1.00 80.00 149 PHE A C 1
ATOM 1201 O O . PHE A 1 149 ? -11.949 -11.341 9.288 1.00 80.00 149 PHE A O 1
ATOM 1208 N N . ASP A 1 150 ? -12.444 -12.696 7.549 1.00 69.62 150 ASP A N 1
ATOM 1209 C CA . ASP A 1 150 ? -13.366 -13.583 8.274 1.00 69.62 150 ASP A CA 1
ATOM 1210 C C . ASP A 1 150 ? -12.654 -14.669 9.094 1.00 69.62 150 ASP A C 1
ATOM 1212 O O . ASP A 1 150 ? -13.227 -15.192 10.048 1.00 69.62 150 ASP A O 1
ATOM 1216 N N . SER A 1 151 ? -11.383 -14.961 8.802 1.00 62.91 151 SER A N 1
ATOM 1217 C CA . SER A 1 151 ? -10.549 -15.927 9.542 1.00 62.91 151 SER A CA 1
ATOM 1218 C C . SER A 1 151 ? -10.132 -15.420 10.928 1.00 62.91 151 SER A C 1
ATOM 1220 O O . SER A 1 151 ? -9.143 -15.882 11.491 1.00 62.91 151 SER A O 1
ATOM 1222 N N . GLY A 1 152 ? -10.847 -14.414 11.435 1.00 52.69 152 GLY A N 1
ATOM 1223 C CA . GLY A 1 152 ? -10.408 -13.560 12.509 1.00 52.69 152 GLY A CA 1
ATOM 1224 C C . GLY A 1 152 ? -9.159 -12.788 12.096 1.00 52.69 152 GLY A C 1
ATOM 1225 O O . GLY A 1 152 ? -8.049 -13.155 12.478 1.00 52.69 152 GLY A O 1
ATOM 1226 N N . ILE A 1 153 ? -9.321 -11.581 11.531 1.00 50.19 153 ILE A N 1
ATOM 1227 C CA . ILE A 1 153 ? -8.366 -10.480 11.830 1.00 50.19 153 ILE A CA 1
ATOM 1228 C C . ILE A 1 153 ? -8.583 -10.043 13.295 1.00 50.19 153 ILE A C 1
ATOM 1230 O O . ILE A 1 153 ? -8.732 -8.881 13.654 1.00 50.19 153 ILE A O 1
ATOM 1234 N N . SER A 1 154 ? -8.678 -11.033 14.166 1.00 38.69 154 SER A N 1
ATOM 1235 C CA . SER A 1 154 ? -8.786 -10.986 15.597 1.00 38.69 154 SER A CA 1
ATOM 1236 C C . SER A 1 154 ? -7.467 -11.568 16.080 1.00 38.69 154 SER A C 1
ATOM 1238 O O . SER A 1 154 ? -7.408 -12.623 16.699 1.00 38.69 154 SER A O 1
ATOM 1240 N N . LEU A 1 155 ? -6.385 -10.860 15.743 1.00 42.00 155 LEU A N 1
ATOM 1241 C CA . LEU A 1 155 ? -5.056 -10.994 16.340 1.00 42.00 155 LEU A CA 1
ATOM 1242 C C . LEU A 1 155 ? -5.124 -10.525 17.808 1.00 42.00 155 LEU A C 1
ATOM 1244 O O . LEU A 1 155 ? -4.390 -9.633 18.234 1.00 42.00 155 LEU A O 1
ATOM 1248 N N . PHE A 1 156 ? -6.076 -11.076 18.564 1.00 32.28 156 PHE A N 1
ATOM 1249 C CA . PHE A 1 156 ? -6.175 -10.900 19.995 1.00 32.28 156 PHE A CA 1
ATOM 1250 C C . PHE A 1 156 ? -5.154 -11.818 20.651 1.00 32.28 156 PHE A C 1
ATOM 1252 O O . PHE A 1 156 ? -4.885 -12.940 20.231 1.00 32.28 156 PHE A O 1
ATOM 1259 N N . TYR A 1 157 ? -4.562 -11.271 21.695 1.00 35.12 157 TYR A N 1
ATOM 1260 C CA . TYR A 1 157 ? -3.481 -11.815 22.496 1.00 35.12 157 TYR A CA 1
ATOM 1261 C C . TYR A 1 157 ? -3.765 -13.184 23.140 1.00 35.12 157 TYR A C 1
ATOM 1263 O O . TYR A 1 157 ? -2.837 -13.786 23.672 1.00 35.12 157 TYR A O 1
ATOM 1271 N N . ASP A 1 158 ? -4.991 -13.701 23.058 1.00 30.41 158 ASP A N 1
ATOM 1272 C CA . ASP A 1 158 ? -5.413 -14.881 23.815 1.00 30.41 158 ASP A CA 1
ATOM 1273 C C . ASP A 1 158 ? -5.110 -16.230 23.129 1.00 30.41 158 ASP A C 1
ATOM 1275 O O . ASP A 1 158 ? -5.236 -17.266 23.771 1.00 30.41 158 ASP A O 1
ATOM 1279 N N . GLU A 1 159 ? -4.614 -16.255 21.883 1.00 34.50 159 GLU A N 1
ATOM 1280 C CA . GLU A 1 159 ? -4.286 -17.513 21.169 1.00 34.50 159 GLU A CA 1
ATOM 1281 C C . GLU A 1 159 ? -2.797 -17.676 20.791 1.00 34.50 159 GLU A C 1
ATOM 1283 O O . GLU A 1 159 ? -2.415 -18.575 20.038 1.00 34.50 159 GLU A O 1
ATOM 1288 N N . ILE A 1 160 ? -1.900 -16.848 21.342 1.00 39.62 160 ILE A N 1
ATOM 1289 C CA . ILE A 1 160 ? -0.447 -16.962 21.080 1.00 39.62 160 ILE A CA 1
ATOM 1290 C C . ILE A 1 160 ? 0.170 -18.214 21.741 1.00 39.62 160 ILE A C 1
ATOM 1292 O O . ILE A 1 160 ? 1.276 -18.610 21.376 1.00 39.62 160 ILE A O 1
ATOM 1296 N N . GLU A 1 161 ? -0.548 -18.905 22.628 1.00 37.88 161 GLU A N 1
ATOM 1297 C CA . GLU A 1 161 ? -0.146 -20.245 23.084 1.00 37.88 161 GLU A CA 1
ATOM 1298 C C . GLU A 1 161 ? -0.586 -21.387 22.141 1.00 37.88 161 GLU A C 1
ATOM 1300 O O . GLU A 1 161 ? -0.263 -22.542 22.409 1.00 37.88 161 GLU A O 1
ATOM 1305 N N . GLY A 1 162 ? -1.251 -21.101 21.007 1.00 40.00 162 GLY A N 1
ATOM 1306 C CA . GLY A 1 162 ? -1.805 -22.138 20.118 1.00 40.00 162 GLY A CA 1
ATOM 1307 C C . GLY A 1 162 ? -1.587 -21.975 18.605 1.00 40.00 162 GLY A C 1
ATOM 1308 O O . GLY A 1 162 ? -1.651 -22.975 17.885 1.00 40.00 162 GLY A O 1
ATOM 1309 N N . ILE A 1 163 ? -1.306 -20.772 18.087 1.00 45.03 163 ILE A N 1
ATOM 1310 C CA . ILE A 1 163 ? -1.150 -20.564 16.632 1.00 45.03 163 ILE A CA 1
ATOM 1311 C C . ILE A 1 163 ? 0.235 -21.033 16.162 1.00 45.03 163 ILE A C 1
ATOM 1313 O O . ILE A 1 163 ? 1.272 -20.468 16.520 1.00 45.03 163 ILE A O 1
ATOM 1317 N N . LYS A 1 164 ? 0.257 -22.068 15.311 1.00 46.19 164 LYS A N 1
ATOM 1318 C CA . LYS A 1 164 ? 1.477 -22.570 14.662 1.00 46.19 164 LYS A CA 1
ATOM 1319 C C . LYS A 1 164 ? 2.084 -21.460 13.800 1.00 46.19 164 LYS A C 1
ATOM 1321 O O . LYS A 1 164 ? 1.413 -20.913 12.933 1.00 46.19 164 LYS A O 1
ATOM 1326 N N . THR A 1 165 ? 3.377 -21.189 13.970 1.00 55.41 165 THR A N 1
ATOM 1327 C CA . THR A 1 165 ? 4.139 -20.187 13.194 1.00 55.41 165 THR A CA 1
ATOM 1328 C C . THR A 1 165 ? 4.001 -20.334 11.673 1.00 55.41 165 THR A C 1
ATOM 1330 O O . THR A 1 165 ? 4.141 -19.354 10.955 1.00 55.41 165 THR A O 1
ATOM 1333 N N . ILE A 1 166 ? 3.697 -21.544 11.198 1.00 55.41 166 ILE A N 1
ATOM 1334 C CA . ILE A 1 166 ? 3.524 -21.891 9.782 1.00 55.41 166 ILE A CA 1
ATOM 1335 C C . ILE A 1 166 ? 2.297 -21.198 9.155 1.00 55.41 166 ILE A C 1
ATOM 1337 O O . ILE A 1 166 ? 2.405 -20.716 8.035 1.00 55.41 166 ILE A O 1
ATOM 1341 N N . ASP A 1 167 ? 1.170 -21.097 9.871 1.00 63.59 167 ASP A N 1
ATOM 1342 C CA . ASP A 1 167 ? -0.071 -20.479 9.352 1.00 63.59 167 ASP A CA 1
ATOM 1343 C C . ASP A 1 167 ? 0.094 -18.961 9.146 1.00 63.59 167 ASP A C 1
ATOM 1345 O O . ASP A 1 167 ? -0.431 -18.367 8.206 1.00 63.59 167 ASP A O 1
ATOM 1349 N N . LEU A 1 168 ? 0.909 -18.322 9.991 1.00 66.50 168 LEU A N 1
ATOM 1350 C CA . LEU A 1 168 ? 1.261 -16.910 9.836 1.00 66.50 168 LEU A CA 1
ATOM 1351 C C . LEU A 1 168 ? 2.143 -16.682 8.600 1.00 66.50 168 LEU A C 1
ATOM 1353 O O . LEU A 1 168 ? 1.874 -15.775 7.818 1.00 66.50 168 LEU A O 1
ATOM 1357 N N . ASP A 1 169 ? 3.157 -17.523 8.387 1.00 71.06 169 ASP A N 1
ATOM 1358 C CA . ASP A 1 169 ? 4.054 -17.413 7.227 1.00 71.06 169 ASP A CA 1
ATOM 1359 C C . ASP A 1 169 ? 3.339 -17.681 5.884 1.00 71.06 169 ASP A C 1
ATOM 1361 O O . ASP A 1 169 ? 3.831 -17.283 4.822 1.00 71.06 169 ASP A O 1
ATOM 1365 N N . GLU A 1 170 ? 2.206 -18.386 5.895 1.00 81.81 170 GLU A N 1
ATOM 1366 C CA . GLU A 1 170 ? 1.360 -18.599 4.718 1.00 81.81 170 GLU A CA 1
ATOM 1367 C C . GLU A 1 170 ? 0.523 -17.356 4.403 1.00 81.81 170 GLU A C 1
ATOM 1369 O O . GLU A 1 170 ? 0.670 -16.796 3.316 1.00 81.81 170 GLU A O 1
ATOM 1374 N N . LYS A 1 171 ? -0.232 -16.840 5.381 1.00 80.75 171 LYS A N 1
ATOM 1375 C CA . LYS A 1 171 ? -1.055 -15.625 5.232 1.00 80.75 171 LYS A CA 1
ATOM 1376 C C . LYS A 1 171 ? -0.247 -14.412 4.762 1.00 80.75 171 LYS A C 1
ATOM 1378 O O . LYS A 1 171 ? -0.686 -13.668 3.886 1.00 80.75 171 LYS A O 1
ATOM 1383 N N . GLU A 1 172 ? 0.957 -14.214 5.294 1.00 79.31 172 GLU A N 1
ATOM 1384 C CA . GLU A 1 172 ? 1.850 -13.126 4.859 1.00 79.31 172 GLU A CA 1
ATOM 1385 C C . GLU A 1 172 ? 2.257 -13.271 3.384 1.00 79.31 172 GLU A C 1
ATOM 1387 O O . GLU A 1 172 ? 2.267 -12.302 2.623 1.00 79.31 172 GLU A O 1
ATOM 1392 N N . ARG A 1 173 ? 2.555 -14.501 2.949 1.00 86.25 173 ARG A N 1
ATOM 1393 C CA . ARG A 1 173 ? 2.927 -14.798 1.560 1.00 86.25 173 ARG A CA 1
ATOM 1394 C C . ARG A 1 173 ? 1.754 -14.596 0.612 1.00 86.25 173 ARG A C 1
ATOM 1396 O O . ARG A 1 173 ? 1.952 -14.114 -0.503 1.00 86.25 173 ARG A O 1
ATOM 1403 N N . GLU A 1 174 ? 0.552 -14.970 1.031 1.00 90.00 174 GLU A N 1
ATOM 1404 C CA . GLU A 1 174 ? -0.675 -14.762 0.267 1.00 90.00 174 GLU A CA 1
ATOM 1405 C C . GLU A 1 174 ? -0.969 -13.268 0.085 1.00 90.00 174 GLU A C 1
ATOM 1407 O O . GLU A 1 174 ? -1.215 -12.823 -1.040 1.00 90.00 174 GLU A O 1
ATOM 1412 N N . ALA A 1 175 ? -0.846 -12.472 1.154 1.00 86.31 175 ALA A N 1
ATOM 1413 C CA . ALA A 1 175 ? -1.004 -11.020 1.097 1.00 86.31 175 ALA A CA 1
ATOM 1414 C C . ALA A 1 175 ? 0.047 -10.351 0.192 1.00 86.31 175 ALA A C 1
ATOM 1416 O O . ALA A 1 175 ? -0.313 -9.538 -0.666 1.00 86.31 175 ALA A O 1
ATOM 1417 N N . ASP A 1 176 ? 1.325 -10.732 0.313 1.00 89.38 176 ASP A N 1
ATOM 1418 C CA . ASP A 1 176 ? 2.397 -10.273 -0.580 1.00 89.38 176 ASP A CA 1
ATOM 1419 C C . ASP A 1 176 ? 2.110 -10.635 -2.043 1.00 89.38 176 ASP A C 1
ATOM 1421 O O . ASP A 1 176 ? 2.223 -9.787 -2.931 1.00 89.38 176 ASP A O 1
ATOM 1425 N N . THR A 1 177 ? 1.690 -11.876 -2.305 1.00 95.06 177 THR A N 1
ATOM 1426 C CA . THR A 1 177 ? 1.382 -12.359 -3.659 1.00 95.06 177 THR A CA 1
ATOM 1427 C C . THR A 1 177 ? 0.242 -11.560 -4.281 1.00 95.06 177 THR A C 1
ATOM 1429 O O . THR A 1 177 ? 0.351 -11.113 -5.425 1.00 95.06 177 THR A O 1
ATOM 1432 N N . LEU A 1 178 ? -0.836 -11.328 -3.527 1.00 96.31 178 LEU A N 1
ATOM 1433 C CA . LEU A 1 178 ? -1.978 -10.557 -4.006 1.00 96.31 178 LEU A CA 1
ATOM 1434 C C . LEU A 1 178 ? -1.610 -9.085 -4.250 1.00 96.31 178 LEU A C 1
ATOM 1436 O O . LEU A 1 178 ? -2.022 -8.501 -5.253 1.00 96.31 178 LEU A O 1
ATOM 1440 N N . ALA A 1 179 ? -0.793 -8.491 -3.376 1.00 95.56 179 ALA A N 1
ATOM 1441 C CA . ALA A 1 179 ? -0.294 -7.129 -3.541 1.00 95.56 179 ALA A CA 1
ATOM 1442 C C . ALA A 1 179 ? 0.611 -6.981 -4.774 1.00 95.56 179 ALA A C 1
ATOM 1444 O O . ALA A 1 179 ? 0.489 -6.002 -5.517 1.00 95.56 179 ALA A O 1
ATOM 1445 N N . GLU A 1 180 ? 1.507 -7.942 -5.012 1.00 95.75 180 GLU A N 1
ATOM 1446 C CA . GLU A 1 180 ? 2.345 -7.970 -6.210 1.00 95.75 180 GLU A CA 1
ATOM 1447 C C . GLU A 1 180 ? 1.504 -8.097 -7.480 1.00 95.75 180 GLU A C 1
ATOM 1449 O O . GLU A 1 180 ? 1.674 -7.285 -8.389 1.00 95.75 180 GLU A O 1
ATOM 1454 N N . GLU A 1 181 ? 0.565 -9.044 -7.522 1.00 98.00 181 GLU A N 1
ATOM 1455 C CA . GLU A 1 181 ? -0.298 -9.273 -8.687 1.00 98.00 181 GLU A CA 1
ATOM 1456 C C . GLU A 1 181 ? -1.216 -8.072 -8.973 1.00 98.00 181 GLU A C 1
ATOM 1458 O O . GLU A 1 181 ? -1.494 -7.751 -10.131 1.00 98.00 181 GLU A O 1
ATOM 1463 N N . ALA A 1 182 ? -1.655 -7.355 -7.934 1.00 98.12 182 ALA A N 1
ATOM 1464 C CA . ALA A 1 182 ? -2.457 -6.145 -8.089 1.00 98.12 182 ALA A CA 1
ATOM 1465 C C . ALA A 1 182 ? -1.662 -4.961 -8.667 1.00 98.12 182 ALA A C 1
ATOM 1467 O O . ALA A 1 182 ? -2.202 -4.168 -9.438 1.00 98.12 182 ALA A O 1
ATOM 1468 N N . LEU A 1 183 ? -0.390 -4.812 -8.284 1.00 97.62 183 LEU A N 1
ATOM 1469 C CA . LEU A 1 183 ? 0.458 -3.690 -8.707 1.00 97.62 183 LEU A CA 1
ATOM 1470 C C . LEU A 1 183 ? 1.168 -3.943 -10.037 1.00 97.62 183 LEU A C 1
ATOM 1472 O O . LEU A 1 183 ? 1.399 -3.008 -10.806 1.00 97.62 183 LEU A O 1
ATOM 1476 N N . LEU A 1 184 ? 1.563 -5.189 -10.278 1.00 97.25 184 LEU A N 1
ATOM 1477 C CA . LEU A 1 184 ? 2.258 -5.641 -11.471 1.00 97.25 184 LEU A CA 1
ATOM 1478 C C . LEU A 1 184 ? 1.827 -7.085 -11.770 1.00 97.25 184 LEU A C 1
ATOM 1480 O O . LEU A 1 184 ? 2.478 -8.022 -11.303 1.00 97.25 184 LEU A O 1
ATOM 1484 N N . PRO A 1 185 ? 0.770 -7.267 -12.581 1.00 97.06 185 PRO A N 1
ATOM 1485 C CA . PRO A 1 185 ? 0.292 -8.592 -12.945 1.00 97.06 185 PRO A CA 1
ATOM 1486 C C . PRO A 1 185 ? 1.406 -9.448 -13.543 1.00 97.06 185 PRO A C 1
ATOM 1488 O O . PRO A 1 185 ? 2.130 -8.992 -14.441 1.00 97.06 185 PRO A O 1
ATOM 1491 N N . LYS A 1 186 ? 1.533 -10.702 -13.101 1.00 95.75 186 LYS A N 1
ATOM 1492 C CA . LYS A 1 186 ? 2.600 -11.607 -13.551 1.00 95.75 186 LYS A CA 1
ATOM 1493 C C . LYS A 1 186 ? 2.615 -11.746 -15.070 1.00 95.75 186 LYS A C 1
ATOM 1495 O O . LYS A 1 186 ? 3.675 -11.652 -15.681 1.00 95.75 186 LYS A O 1
ATOM 1500 N N . ALA A 1 187 ? 1.444 -11.870 -15.694 1.00 96.38 187 ALA A N 1
ATOM 1501 C CA . ALA A 1 187 ? 1.319 -11.967 -17.149 1.00 96.38 187 ALA A CA 1
ATOM 1502 C C . ALA A 1 187 ? 1.941 -10.766 -17.887 1.00 96.38 187 ALA A C 1
ATOM 1504 O O . ALA A 1 187 ? 2.548 -10.934 -18.941 1.00 96.38 187 ALA A O 1
ATOM 1505 N N . LYS A 1 188 ? 1.834 -9.559 -17.317 1.00 96.25 188 LYS A N 1
ATOM 1506 C CA . LYS A 1 188 ? 2.427 -8.334 -17.872 1.00 96.25 188 LYS A CA 1
ATOM 1507 C C . LYS A 1 188 ? 3.926 -8.260 -17.614 1.00 96.25 188 LYS A C 1
ATOM 1509 O O . LYS A 1 188 ? 4.673 -7.828 -18.484 1.00 96.25 188 LYS A O 1
ATOM 1514 N N . TRP A 1 189 ? 4.375 -8.711 -16.444 1.00 94.88 189 TRP A N 1
ATOM 1515 C CA . TRP A 1 189 ? 5.798 -8.785 -16.119 1.00 94.88 189 TRP A CA 1
ATOM 1516 C C . TRP A 1 189 ? 6.563 -9.747 -17.033 1.00 94.88 189 TRP A C 1
ATOM 1518 O O . TRP A 1 189 ? 7.639 -9.399 -17.516 1.00 94.88 189 TRP A O 1
ATOM 1528 N N . GLU A 1 190 ? 6.007 -10.932 -17.287 1.00 93.75 190 GLU A N 1
ATOM 1529 C CA . GLU A 1 190 ? 6.668 -11.992 -18.055 1.00 93.75 190 GLU A CA 1
ATOM 1530 C C . GLU A 1 190 ? 7.004 -11.577 -19.491 1.00 93.75 190 GLU A C 1
ATOM 1532 O O . GLU A 1 190 ? 8.074 -11.918 -19.990 1.00 93.75 190 GLU A O 1
ATOM 1537 N N . ILE A 1 191 ? 6.139 -10.785 -20.126 1.00 93.75 191 ILE A N 1
ATOM 1538 C CA . ILE A 1 191 ? 6.349 -10.278 -21.490 1.00 93.75 191 ILE A CA 1
ATOM 1539 C C . ILE A 1 191 ? 7.049 -8.913 -21.528 1.00 93.75 191 ILE A C 1
ATOM 1541 O O . ILE A 1 191 ? 7.308 -8.379 -22.606 1.00 93.75 191 ILE A O 1
ATOM 1545 N N . SER A 1 192 ? 7.333 -8.306 -20.371 1.00 92.31 192 SER A N 1
ATOM 1546 C CA . SER A 1 192 ? 7.858 -6.945 -20.325 1.00 92.31 192 SER A CA 1
ATOM 1547 C C . SER A 1 192 ? 9.357 -6.901 -20.637 1.00 92.31 192 SER A C 1
ATOM 1549 O O . SER A 1 192 ? 10.145 -7.590 -19.980 1.00 92.31 192 SER A O 1
ATOM 1551 N N . PRO A 1 193 ? 9.812 -5.970 -21.501 1.00 88.62 193 PRO A N 1
ATOM 1552 C CA . PRO A 1 193 ? 11.234 -5.674 -21.661 1.00 88.62 193 PRO A CA 1
ATOM 1553 C C . PRO A 1 193 ? 11.924 -5.298 -20.342 1.00 88.62 193 PRO A C 1
ATOM 1555 O O . PRO A 1 193 ? 13.127 -5.499 -20.201 1.00 88.62 193 PRO A O 1
ATOM 1558 N N . ALA A 1 194 ? 11.174 -4.793 -19.353 1.00 88.19 194 ALA A N 1
ATOM 1559 C CA . ALA A 1 194 ? 11.694 -4.435 -18.036 1.00 88.19 194 ALA A CA 1
ATOM 1560 C C . ALA A 1 194 ? 12.275 -5.629 -17.260 1.00 88.19 194 ALA A C 1
ATOM 1562 O O . ALA A 1 194 ? 13.145 -5.423 -16.411 1.00 88.19 194 ALA A O 1
ATOM 1563 N N . LYS A 1 195 ? 11.817 -6.855 -17.556 1.00 89.44 195 LYS A N 1
ATOM 1564 C CA . LYS A 1 195 ? 12.340 -8.093 -16.967 1.00 89.44 195 LYS A CA 1
ATOM 1565 C C . LYS A 1 195 ? 13.739 -8.421 -17.489 1.00 89.44 195 LYS A C 1
ATOM 1567 O O . LYS A 1 195 ? 14.600 -8.823 -16.711 1.00 89.44 195 LYS A O 1
ATOM 1572 N N . LEU A 1 196 ? 13.970 -8.216 -18.786 1.00 87.06 196 LEU A N 1
ATOM 1573 C CA . LEU A 1 196 ? 15.243 -8.518 -19.450 1.00 87.06 196 LEU A CA 1
ATOM 1574 C C . LEU A 1 196 ? 16.249 -7.373 -19.306 1.00 87.06 196 LEU A C 1
ATOM 1576 O O . LEU A 1 196 ? 17.402 -7.589 -18.936 1.00 87.06 196 LEU A O 1
ATOM 1580 N N . VAL A 1 197 ? 15.801 -6.143 -19.566 1.00 88.69 197 VAL A N 1
ATOM 1581 C CA . VAL A 1 197 ? 16.629 -4.934 -19.561 1.00 88.69 197 VAL A CA 1
ATOM 1582 C C . VAL A 1 197 ? 15.991 -3.869 -18.656 1.00 88.69 197 VAL A C 1
ATOM 1584 O O . VAL A 1 197 ? 15.283 -2.970 -19.128 1.00 88.69 197 VAL A O 1
ATOM 1587 N N . PRO A 1 198 ? 16.249 -3.937 -17.333 1.00 89.19 198 PRO A N 1
ATOM 1588 C CA . PRO A 1 198 ? 15.815 -2.925 -16.378 1.00 89.19 198 PRO A CA 1
ATOM 1589 C C . PRO A 1 198 ? 16.293 -1.522 -16.768 1.00 89.19 198 PRO A C 1
ATOM 1591 O O . PRO A 1 198 ? 17.481 -1.209 -16.705 1.00 89.19 198 PRO A O 1
ATOM 1594 N N . SER A 1 199 ? 15.365 -0.645 -17.144 1.00 91.62 199 SER A N 1
ATOM 1595 C CA . SER A 1 199 ? 15.679 0.727 -17.549 1.00 91.62 199 SER A CA 1
ATOM 1596 C C . SER A 1 199 ? 14.557 1.695 -17.189 1.00 91.62 199 SER A C 1
ATOM 1598 O O . SER A 1 199 ? 13.408 1.299 -16.984 1.00 91.62 199 SER A O 1
ATOM 1600 N N . SER A 1 200 ? 14.881 2.990 -17.127 1.00 93.12 200 SER A N 1
ATOM 1601 C CA . SER A 1 200 ? 13.879 4.039 -16.906 1.00 93.12 200 SER A CA 1
ATOM 1602 C C . SER A 1 200 ? 12.813 4.028 -18.001 1.00 93.12 200 SER A C 1
ATOM 1604 O O . SER A 1 200 ? 11.644 4.259 -17.712 1.00 93.12 200 SER A O 1
ATOM 1606 N N . MET A 1 201 ? 13.199 3.745 -19.247 1.00 94.50 201 MET A N 1
ATOM 1607 C CA . MET A 1 201 ? 12.278 3.674 -20.381 1.00 94.50 201 MET A CA 1
ATOM 1608 C C . MET A 1 201 ? 11.314 2.493 -20.239 1.00 94.50 201 MET A C 1
ATOM 1610 O O . MET A 1 201 ? 10.104 2.690 -20.305 1.00 94.50 201 MET A O 1
ATOM 1614 N N . ALA A 1 202 ? 11.832 1.298 -19.938 1.00 94.00 202 ALA A N 1
ATOM 1615 C CA . ALA A 1 202 ? 11.003 0.114 -19.728 1.00 94.00 202 ALA A CA 1
ATOM 1616 C C . ALA A 1 202 ? 10.051 0.283 -18.529 1.00 94.00 202 ALA A C 1
ATOM 1618 O O . ALA A 1 202 ? 8.874 -0.059 -18.623 1.00 94.00 202 ALA A O 1
ATOM 1619 N N . ALA A 1 203 ? 10.524 0.889 -17.432 1.00 95.44 203 ALA A N 1
ATOM 1620 C CA . ALA A 1 203 ? 9.687 1.191 -16.273 1.00 95.44 203 ALA A CA 1
ATOM 1621 C C . ALA A 1 203 ? 8.556 2.179 -16.607 1.00 95.44 203 ALA A C 1
ATOM 1623 O O . ALA A 1 203 ? 7.427 1.975 -16.170 1.00 95.44 203 ALA A O 1
ATOM 1624 N N . ASN A 1 204 ? 8.838 3.238 -17.378 1.00 96.69 204 ASN A N 1
ATOM 1625 C CA . AS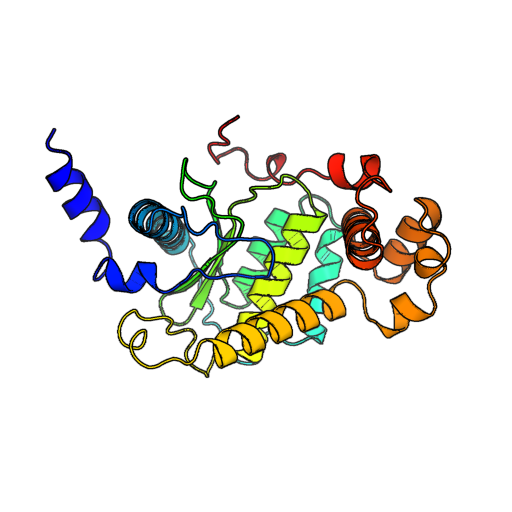N A 1 204 ? 7.811 4.196 -17.803 1.00 96.69 204 ASN A CA 1
ATOM 1626 C C . ASN A 1 204 ? 6.784 3.554 -18.739 1.00 96.69 204 ASN A C 1
ATOM 1628 O O . ASN A 1 204 ? 5.593 3.748 -18.527 1.00 96.69 204 ASN A O 1
ATOM 1632 N N . SER A 1 205 ? 7.231 2.773 -19.727 1.00 96.62 205 SER A N 1
ATOM 1633 C CA . SER A 1 205 ? 6.335 2.094 -20.671 1.00 96.62 205 SER A CA 1
ATOM 1634 C C . SER A 1 205 ? 5.367 1.161 -19.945 1.00 96.62 205 SER A C 1
ATOM 1636 O O . SER A 1 205 ? 4.161 1.241 -20.152 1.00 96.62 205 SER A O 1
ATOM 1638 N N . LEU A 1 206 ? 5.879 0.326 -19.035 1.00 96.81 206 LEU A N 1
ATOM 1639 C CA . LEU A 1 206 ? 5.045 -0.605 -18.277 1.00 96.81 206 LEU A CA 1
ATOM 1640 C C . LEU A 1 206 ? 4.115 0.120 -17.290 1.00 96.81 206 LEU A C 1
ATOM 1642 O O . LEU A 1 206 ? 2.974 -0.284 -17.096 1.00 96.81 206 LEU A O 1
ATOM 1646 N N . ALA A 1 207 ? 4.569 1.222 -16.688 1.00 97.88 207 ALA A N 1
ATOM 1647 C CA . ALA A 1 207 ? 3.729 2.039 -15.815 1.00 97.88 207 ALA A CA 1
ATOM 1648 C C . ALA A 1 207 ? 2.568 2.701 -16.572 1.00 97.88 207 ALA A C 1
ATOM 1650 O O . ALA A 1 207 ? 1.452 2.734 -16.059 1.00 97.88 207 ALA A O 1
ATOM 1651 N N . GLN A 1 208 ? 2.818 3.191 -17.791 1.00 97.88 208 GLN A N 1
ATOM 1652 C CA . GLN A 1 208 ? 1.782 3.739 -18.669 1.00 97.88 208 GLN A CA 1
ATOM 1653 C C . GLN A 1 208 ? 0.775 2.668 -19.088 1.00 97.88 208 GLN A C 1
ATOM 1655 O O . GLN A 1 208 ? -0.424 2.911 -18.994 1.00 97.88 208 GLN A O 1
ATOM 1660 N N . GLU A 1 209 ? 1.248 1.482 -19.478 1.00 97.25 209 GLU A N 1
ATOM 1661 C CA . GLU A 1 209 ? 0.389 0.351 -19.842 1.00 97.25 209 GLU A CA 1
ATOM 1662 C C . GLU A 1 209 ? -0.545 -0.059 -18.693 1.00 97.25 209 GLU A C 1
ATOM 1664 O O . GLU A 1 209 ? -1.732 -0.298 -18.904 1.00 97.25 209 GLU A O 1
ATOM 1669 N N . LEU A 1 210 ? -0.023 -0.105 -17.465 1.00 97.62 210 LEU A N 1
ATOM 1670 C CA . LEU A 1 210 ? -0.786 -0.481 -16.271 1.00 97.62 210 LEU A CA 1
ATOM 1671 C C . LEU A 1 210 ? -1.595 0.680 -15.668 1.00 97.62 210 LEU A C 1
ATOM 1673 O O . LEU A 1 210 ? -2.433 0.464 -14.794 1.00 97.62 210 LEU A O 1
ATOM 1677 N N . GLY A 1 211 ? -1.356 1.918 -16.110 1.00 98.06 211 GLY A N 1
ATOM 1678 C CA . GLY A 1 211 ? -1.998 3.113 -15.563 1.00 98.06 211 GLY A CA 1
ATOM 1679 C C . GLY A 1 211 ? -1.570 3.457 -14.131 1.00 98.06 211 GLY A C 1
ATOM 1680 O O . GLY A 1 211 ? -2.335 4.086 -13.403 1.00 98.06 211 GLY A O 1
ATOM 1681 N N . VAL A 1 212 ? -0.366 3.056 -13.711 1.00 98.56 212 VAL A N 1
ATOM 1682 C CA . VAL A 1 212 ? 0.171 3.283 -12.356 1.00 98.56 212 VAL A CA 1
ATOM 1683 C C . VAL A 1 212 ? 1.356 4.248 -12.374 1.00 98.56 212 VAL A C 1
ATOM 1685 O O . VAL A 1 212 ? 1.948 4.537 -13.411 1.00 98.56 212 VAL A O 1
ATOM 1688 N N . HIS A 1 213 ? 1.747 4.772 -11.213 1.00 98.50 213 HIS A N 1
ATOM 1689 C CA . HIS A 1 213 ? 2.914 5.650 -11.133 1.00 98.50 213 HIS A CA 1
ATOM 1690 C C . HIS A 1 213 ? 4.223 4.879 -11.365 1.00 98.50 213 HIS A C 1
ATOM 1692 O O . HIS A 1 213 ? 4.481 3.869 -10.711 1.00 98.50 213 HIS A O 1
ATOM 1698 N N . VAL A 1 214 ? 5.124 5.419 -12.194 1.00 98.00 214 VAL A N 1
ATOM 1699 C CA . VAL A 1 214 ? 6.409 4.782 -12.565 1.00 98.00 214 VAL A CA 1
ATOM 1700 C C . VAL A 1 214 ? 7.269 4.341 -11.378 1.00 98.00 214 VAL A C 1
ATOM 1702 O O . VAL A 1 214 ? 7.968 3.335 -11.453 1.00 98.00 214 VAL A O 1
ATOM 1705 N N . ALA A 1 215 ? 7.205 5.059 -10.255 1.00 97.62 215 ALA A N 1
ATOM 1706 C CA . ALA A 1 215 ? 7.896 4.668 -9.026 1.00 97.62 215 ALA A CA 1
ATOM 1707 C C . ALA A 1 215 ? 7.512 3.257 -8.546 1.00 97.62 215 ALA A C 1
ATOM 1709 O O . ALA A 1 215 ? 8.404 2.536 -8.117 1.00 97.62 215 ALA A O 1
ATOM 1710 N N . ILE A 1 216 ? 6.242 2.849 -8.666 1.00 97.56 216 ILE A N 1
ATOM 1711 C CA . ILE A 1 216 ? 5.777 1.505 -8.283 1.00 97.56 216 ILE A CA 1
ATOM 1712 C C . ILE A 1 216 ? 6.490 0.450 -9.125 1.00 97.56 216 ILE A C 1
ATOM 1714 O O . ILE A 1 216 ? 7.111 -0.456 -8.575 1.00 97.56 216 ILE A O 1
ATOM 1718 N N . ILE A 1 217 ? 6.489 0.620 -10.450 1.00 97.31 217 ILE A N 1
ATOM 1719 C CA . ILE A 1 217 ? 7.172 -0.296 -11.370 1.00 97.31 217 ILE A CA 1
ATOM 1720 C C . ILE A 1 217 ? 8.681 -0.302 -11.131 1.00 97.31 217 ILE A C 1
ATOM 1722 O O . ILE A 1 217 ? 9.298 -1.362 -11.080 1.00 97.31 217 ILE A O 1
ATOM 1726 N N . ALA A 1 218 ? 9.287 0.864 -10.900 1.00 96.00 218 ALA A N 1
ATOM 1727 C CA . ALA A 1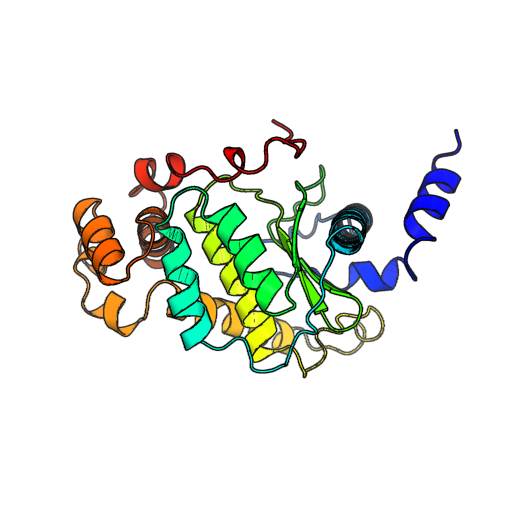 218 ? 10.696 0.951 -10.539 1.00 96.00 218 ALA A CA 1
ATOM 1728 C C . ALA A 1 218 ? 11.007 0.204 -9.229 1.00 96.00 218 ALA A C 1
ATOM 1730 O O . ALA A 1 218 ? 12.043 -0.450 -9.134 1.00 96.00 218 ALA A O 1
ATOM 1731 N N . GLY A 1 219 ? 10.118 0.270 -8.233 1.00 94.19 219 GLY A N 1
ATOM 1732 C CA . GLY A 1 219 ? 10.209 -0.506 -6.996 1.00 94.19 219 GLY A CA 1
ATOM 1733 C C . GLY A 1 219 ? 10.136 -2.013 -7.248 1.00 94.19 219 GLY A C 1
ATOM 1734 O O . GLY A 1 219 ? 11.011 -2.743 -6.786 1.00 94.19 219 GLY A O 1
ATOM 1735 N N . GLN A 1 220 ? 9.166 -2.458 -8.050 1.00 93.88 220 GLN A N 1
ATOM 1736 C CA . GLN A 1 220 ? 8.980 -3.864 -8.425 1.00 93.88 220 GLN A CA 1
ATOM 1737 C C . GLN A 1 220 ? 10.185 -4.436 -9.183 1.00 93.88 220 GLN A C 1
ATOM 1739 O O . GLN A 1 220 ? 10.687 -5.501 -8.833 1.00 93.88 220 GLN A O 1
ATOM 1744 N N . ILE A 1 221 ? 10.726 -3.698 -10.159 1.00 92.44 221 ILE A N 1
ATOM 1745 C CA . ILE A 1 221 ? 11.943 -4.085 -10.893 1.00 92.44 221 ILE A CA 1
ATOM 1746 C C . ILE A 1 221 ? 13.127 -4.265 -9.931 1.00 92.44 221 ILE A C 1
ATOM 1748 O O . ILE A 1 221 ? 13.871 -5.243 -10.030 1.00 92.44 221 ILE A O 1
ATOM 1752 N N . ARG A 1 222 ? 13.310 -3.331 -8.986 1.00 90.25 222 ARG A N 1
ATOM 1753 C CA . ARG A 1 222 ? 14.396 -3.396 -7.991 1.00 90.25 222 ARG A CA 1
ATOM 1754 C C . ARG A 1 222 ? 14.243 -4.603 -7.069 1.00 90.25 222 ARG A C 1
ATOM 1756 O O . ARG A 1 222 ? 15.248 -5.251 -6.790 1.00 90.25 222 ARG A O 1
ATOM 1763 N N . HIS A 1 223 ? 13.015 -4.891 -6.630 1.00 88.62 223 HIS A N 1
ATOM 1764 C CA . HIS A 1 223 ? 12.687 -6.034 -5.778 1.00 88.62 223 HIS A CA 1
ATOM 1765 C C . HIS A 1 223 ? 12.932 -7.363 -6.506 1.00 88.62 223 HIS A C 1
ATOM 1767 O O . HIS A 1 223 ? 13.801 -8.132 -6.097 1.00 88.62 223 HIS A O 1
ATOM 1773 N N . LYS A 1 224 ? 12.261 -7.583 -7.646 1.00 85.38 224 LYS A N 1
ATOM 1774 C CA . LYS A 1 224 ? 12.317 -8.841 -8.413 1.00 85.38 224 LYS A CA 1
ATOM 1775 C C . LYS A 1 224 ? 13.698 -9.138 -9.001 1.00 85.38 224 LYS A C 1
ATOM 1777 O O . LYS A 1 224 ? 14.065 -10.297 -9.139 1.00 85.38 224 LYS A O 1
ATOM 1782 N N . GLY A 1 225 ? 14.473 -8.107 -9.341 1.00 79.75 225 GLY A N 1
ATOM 1783 C CA . GLY A 1 225 ? 15.845 -8.262 -9.831 1.00 79.75 225 GLY A CA 1
ATOM 1784 C C . GLY A 1 225 ? 16.921 -8.255 -8.742 1.00 79.75 225 GLY A C 1
ATOM 1785 O O . GLY A 1 225 ? 18.096 -8.300 -9.096 1.00 79.75 225 GLY A O 1
ATOM 1786 N N . SER A 1 226 ? 16.556 -8.100 -7.459 1.00 77.06 226 SER A N 1
ATOM 1787 C CA . SER A 1 226 ? 17.481 -7.878 -6.328 1.00 77.06 226 SER A CA 1
ATOM 1788 C C . SER A 1 226 ? 18.516 -6.766 -6.585 1.00 77.06 226 SER A C 1
ATOM 1790 O O . SER A 1 226 ? 19.656 -6.804 -6.126 1.00 77.06 226 SER A O 1
ATOM 1792 N N . LYS A 1 227 ? 18.118 -5.746 -7.350 1.00 76.25 227 LYS A N 1
ATOM 1793 C CA . LYS A 1 227 ? 18.989 -4.755 -8.000 1.00 76.25 227 LYS A CA 1
ATOM 1794 C C . LYS A 1 227 ? 18.668 -3.346 -7.501 1.00 76.25 227 LYS A C 1
ATOM 1796 O O . LYS A 1 227 ? 18.268 -2.459 -8.253 1.00 76.25 227 LYS A O 1
ATOM 1801 N N . TYR A 1 228 ? 18.858 -3.118 -6.202 1.00 73.12 228 TYR A N 1
ATOM 1802 C CA . TYR A 1 228 ? 18.426 -1.889 -5.517 1.00 73.12 228 TYR A CA 1
ATOM 1803 C C . TYR A 1 228 ? 19.138 -0.599 -5.952 1.00 73.12 228 TYR A C 1
ATOM 1805 O O . TYR A 1 228 ? 18.615 0.484 -5.673 1.00 73.12 228 TYR A O 1
ATOM 1813 N N . ILE A 1 229 ? 20.273 -0.715 -6.650 1.00 74.88 229 ILE A N 1
ATOM 1814 C CA . ILE A 1 229 ? 21.049 0.400 -7.220 1.00 74.88 229 ILE A CA 1
ATOM 1815 C C . ILE A 1 229 ? 20.325 1.017 -8.433 1.00 74.88 229 ILE A C 1
ATOM 1817 O O . ILE A 1 229 ? 20.402 2.228 -8.665 1.00 74.88 229 ILE A O 1
ATOM 1821 N N . TYR A 1 230 ? 19.557 0.215 -9.178 1.00 79.00 230 TYR A N 1
ATOM 1822 C CA . TYR A 1 230 ? 18.855 0.658 -10.380 1.00 79.00 230 TYR A CA 1
ATOM 1823 C C . TYR A 1 230 ? 17.666 1.560 -10.041 1.00 79.00 230 TYR A C 1
ATOM 1825 O O . TYR A 1 230 ? 17.022 1.417 -9.003 1.00 79.00 230 TYR A O 1
ATOM 1833 N N . LEU A 1 231 ? 17.366 2.504 -10.941 1.00 88.00 231 LEU A N 1
ATOM 1834 C CA . LEU A 1 231 ? 16.186 3.383 -10.889 1.00 88.00 231 LEU A CA 1
ATOM 1835 C C . LEU A 1 231 ? 16.040 4.210 -9.595 1.00 88.00 231 LEU A C 1
ATOM 1837 O O . LEU A 1 231 ? 14.980 4.781 -9.335 1.00 88.00 231 LEU A O 1
ATOM 1841 N N . THR A 1 232 ? 17.118 4.347 -8.817 1.00 88.56 232 THR A N 1
ATOM 1842 C CA . THR A 1 232 ? 17.155 5.065 -7.533 1.00 88.56 232 THR A CA 1
ATOM 1843 C C . THR A 1 232 ? 16.618 6.495 -7.646 1.00 88.56 232 THR A C 1
ATOM 1845 O O . THR A 1 232 ? 15.863 6.951 -6.789 1.00 88.56 232 THR A O 1
ATOM 1848 N N . LYS A 1 233 ? 16.924 7.193 -8.749 1.00 92.25 233 LYS A N 1
ATOM 1849 C CA . LYS A 1 233 ? 16.414 8.547 -9.015 1.00 92.25 233 LYS A CA 1
ATOM 1850 C C . LYS A 1 233 ? 14.883 8.592 -9.109 1.00 92.25 233 LYS A C 1
ATOM 1852 O O . LYS A 1 233 ? 14.280 9.537 -8.609 1.00 92.25 233 LYS A O 1
ATOM 1857 N N . ILE A 1 234 ? 14.254 7.579 -9.712 1.00 93.62 234 ILE A N 1
ATOM 1858 C CA . ILE A 1 234 ? 12.795 7.514 -9.887 1.00 93.62 234 ILE A CA 1
ATOM 1859 C C . ILE A 1 234 ? 12.111 7.332 -8.529 1.00 93.62 234 ILE A C 1
ATOM 1861 O O . ILE A 1 234 ? 11.265 8.141 -8.147 1.00 93.62 234 ILE A O 1
ATOM 1865 N N . VAL A 1 235 ? 12.513 6.305 -7.776 1.00 92.69 235 VAL A N 1
ATOM 1866 C CA . VAL A 1 235 ? 11.911 5.985 -6.469 1.00 92.69 235 VAL A CA 1
ATOM 1867 C C . VAL A 1 235 ? 12.163 7.080 -5.428 1.00 92.69 235 VAL A C 1
ATOM 1869 O O . VAL A 1 235 ? 11.284 7.374 -4.624 1.00 92.69 235 VAL A O 1
ATOM 1872 N N . ASN A 1 236 ? 13.327 7.742 -5.459 1.00 92.56 236 ASN A N 1
ATOM 1873 C CA . ASN A 1 236 ? 13.655 8.786 -4.486 1.00 92.56 236 ASN A CA 1
ATOM 1874 C C . ASN A 1 236 ? 12.989 10.130 -4.786 1.00 92.56 236 ASN A C 1
ATOM 1876 O O . ASN A 1 236 ? 12.787 10.903 -3.852 1.00 92.56 236 ASN A O 1
ATOM 1880 N N . LYS A 1 237 ? 12.626 10.414 -6.044 1.00 94.25 237 LYS A N 1
ATOM 1881 C CA . LYS A 1 237 ? 11.909 11.644 -6.416 1.00 94.25 237 LYS A CA 1
ATOM 1882 C C . LYS A 1 237 ? 10.453 11.629 -5.933 1.00 94.25 237 LYS A C 1
ATOM 1884 O O . LYS A 1 237 ? 9.908 12.670 -5.570 1.00 94.25 237 LYS A O 1
ATOM 1889 N N . ALA A 1 238 ? 9.819 10.458 -5.920 1.00 94.19 238 ALA A N 1
ATOM 1890 C CA . ALA A 1 238 ? 8.416 10.303 -5.549 1.00 94.19 238 ALA A CA 1
ATOM 1891 C C . ALA A 1 238 ? 8.248 10.187 -4.021 1.00 94.19 238 ALA A C 1
ATOM 1893 O O . ALA A 1 238 ? 8.225 9.089 -3.467 1.00 94.19 238 ALA A O 1
ATOM 1894 N N . LYS A 1 239 ? 8.154 11.337 -3.340 1.00 95.31 239 LYS A N 1
ATOM 1895 C CA . LYS A 1 239 ? 7.978 11.442 -1.878 1.00 95.31 239 LYS A CA 1
ATOM 1896 C C . LYS A 1 239 ? 6.509 11.484 -1.455 1.00 95.31 239 LYS A C 1
ATOM 1898 O O . LYS A 1 239 ? 5.693 12.108 -2.131 1.00 95.31 239 LYS A O 1
ATOM 1903 N N . VAL A 1 240 ? 6.201 10.868 -0.316 1.00 95.25 240 VAL A N 1
ATOM 1904 C CA . VAL A 1 240 ? 4.851 10.705 0.248 1.00 95.25 240 VAL A CA 1
ATOM 1905 C C . VAL A 1 240 ? 4.637 11.611 1.459 1.00 95.25 240 VAL A C 1
ATOM 1907 O O . VAL A 1 240 ? 3.581 12.229 1.568 1.00 95.25 240 VAL A O 1
ATOM 1910 N N . LYS A 1 241 ? 5.637 11.762 2.339 1.00 94.44 241 LYS A N 1
ATOM 1911 C CA . LYS A 1 241 ? 5.524 12.536 3.593 1.00 94.44 241 LYS A CA 1
ATOM 1912 C C . LYS A 1 241 ? 5.061 13.978 3.375 1.00 94.44 241 LYS A C 1
ATOM 1914 O O . LYS A 1 241 ? 4.327 14.516 4.196 1.00 94.44 241 LYS A O 1
ATOM 1919 N N . LYS A 1 242 ? 5.417 14.576 2.233 1.00 94.31 242 LYS A N 1
ATOM 1920 C CA . LYS A 1 242 ? 4.991 15.930 1.831 1.00 94.31 242 LYS A CA 1
ATOM 1921 C C . LYS A 1 242 ? 3.469 16.116 1.750 1.00 94.31 242 LYS A C 1
ATOM 1923 O O . LYS A 1 242 ? 3.001 17.242 1.846 1.00 94.31 242 LYS A O 1
ATOM 1928 N N . TYR A 1 243 ? 2.701 15.039 1.568 1.00 94.81 243 TYR A N 1
ATOM 1929 C CA . TYR A 1 243 ? 1.236 15.092 1.548 1.00 94.81 243 TYR A CA 1
ATOM 1930 C C . TYR A 1 243 ? 0.622 15.089 2.954 1.00 94.81 243 TYR A C 1
ATOM 1932 O O . TYR A 1 243 ? -0.560 15.375 3.104 1.00 94.81 243 TYR A O 1
ATOM 1940 N N . PHE A 1 244 ? 1.429 14.836 3.987 1.00 93.12 244 PHE A N 1
ATOM 1941 C CA . PHE A 1 244 ? 1.022 14.773 5.387 1.00 93.12 244 PHE A CA 1
ATOM 1942 C C . PHE A 1 244 ? 1.830 15.780 6.229 1.00 93.12 244 PHE A C 1
ATOM 1944 O O . PHE A 1 244 ? 2.613 15.378 7.094 1.00 93.12 244 PHE A O 1
ATOM 1951 N N . PRO A 1 245 ? 1.686 17.097 5.979 1.00 89.31 245 PRO A N 1
ATOM 1952 C CA . PRO A 1 245 ? 2.492 18.127 6.642 1.00 89.31 245 PRO A CA 1
ATOM 1953 C C . PRO A 1 245 ? 2.189 18.268 8.140 1.00 89.31 245 PRO A C 1
ATOM 1955 O O . PRO A 1 245 ? 3.035 18.738 8.893 1.00 89.31 245 PRO A O 1
ATOM 1958 N N . ASN A 1 246 ? 1.002 17.838 8.578 1.00 87.62 246 ASN A N 1
ATOM 1959 C CA . ASN A 1 246 ? 0.587 17.891 9.982 1.00 87.62 246 ASN A CA 1
ATOM 1960 C C . ASN A 1 246 ? 1.213 16.773 10.836 1.00 87.62 246 ASN A C 1
ATOM 1962 O O . ASN A 1 246 ? 1.092 16.794 12.061 1.00 87.62 246 ASN A O 1
ATOM 1966 N N . GLU A 1 247 ? 1.868 15.794 10.207 1.00 88.00 247 GLU A N 1
ATOM 1967 C CA . GLU A 1 247 ? 2.548 14.709 10.905 1.00 88.00 247 GLU A CA 1
ATOM 1968 C C . GLU A 1 247 ? 3.954 15.124 11.341 1.00 88.00 247 GLU A C 1
ATOM 1970 O O . GLU A 1 247 ? 4.701 15.778 10.610 1.00 88.00 247 GLU A O 1
ATOM 1975 N N . LYS A 1 248 ? 4.351 14.710 12.547 1.00 83.81 248 LYS A N 1
ATOM 1976 C CA . LYS A 1 248 ? 5.683 15.011 13.083 1.00 83.81 248 LYS A CA 1
ATOM 1977 C C . LYS A 1 248 ? 6.706 14.018 12.543 1.00 83.81 248 LYS A C 1
ATOM 1979 O O . LYS A 1 248 ? 6.983 12.986 13.153 1.00 83.81 248 LYS A O 1
ATOM 1984 N N . TRP A 1 249 ? 7.298 14.351 11.404 1.00 81.69 249 TRP A N 1
ATOM 1985 C CA . TRP A 1 249 ? 8.408 13.597 10.832 1.00 81.69 249 TRP A CA 1
ATOM 1986 C C . TRP A 1 249 ? 9.684 13.852 11.637 1.00 81.69 249 TRP A C 1
ATOM 1988 O O . TRP A 1 249 ? 10.279 14.925 11.546 1.00 81.69 249 TRP A O 1
ATOM 1998 N N . LYS A 1 250 ? 10.115 12.872 12.438 1.00 66.94 250 LYS A N 1
ATOM 1999 C CA . LYS A 1 250 ? 11.473 12.896 12.994 1.00 66.94 250 LYS A CA 1
ATOM 2000 C C . LYS A 1 250 ? 12.472 12.811 11.831 1.00 66.94 250 LYS A C 1
ATOM 2002 O O . LYS A 1 250 ? 12.253 12.021 10.906 1.00 66.94 250 LYS A O 1
ATOM 2007 N N . LYS A 1 251 ? 13.482 13.684 11.861 1.00 49.09 251 LYS A N 1
ATOM 2008 C CA . LYS A 1 251 ? 14.621 13.656 10.935 1.00 49.09 251 LYS A CA 1
ATOM 2009 C C . LYS A 1 251 ? 15.492 12.441 11.214 1.00 49.09 251 LYS A C 1
ATOM 2011 O O . LYS A 1 251 ? 15.610 12.091 12.409 1.00 49.09 251 LYS A O 1
#